Protein 8GJI (pdb70)

Radius of gyration: 16.98 Å; Cα contacts (8 Å, |Δi|>4): 187; chains: 2; bounding box: 32×54×30 Å

Secondary structure (DSSP, 8-state):
-HHHHHHHHHHHHHHHHHHHHHHHHHHHHHHHHT--HHHHHHHHHHHHHHHHHHHHHHHHHHHHHHHHHHHS--HHHHHHHHHHHHHHHHHHHHHHHHHHHHHHHHT-HHHHHHHHHHHHHHHHHHHHHHHHHHHHHHH---HHHHHHHHHHHHHHHHHHHHHHHH-/----GGG-HHHHHHHHHHHHT-

Solvent-accessible surface area: 9876 Å² total; per-residue (Å²): 90,18,58,125,92,0,25,86,7,0,68,72,0,1,105,1,2,52,49,0,22,62,0,0,82,82,0,18,122,3,41,147,130,62,13,70,116,129,57,10,78,138,28,0,59,70,0,56,127,2,10,113,105,0,58,87,10,4,106,114,0,16,130,14,0,121,89,5,20,125,108,67,153,56,95,61,49,24,0,6,0,0,0,0,1,1,0,0,18,1,4,10,20,2,0,2,13,0,0,33,9,0,0,120,95,45,48,34,148,123,22,25,96,92,5,79,99,20,6,111,81,5,74,113,66,8,119,89,1,26,55,66,0,120,129,8,48,153,89,16,150,34,116,67,0,125,78,0,15,148,46,0,51,66,4,35,96,58,2,43,106,8,1,99,110,28,134,144,62,168,17,119,34,10,42,14,171,54,1,70,73,6,2,110,70,0,39,125,53

Structure (mmCIF, N/CA/C/O backbone):
data_8GJI
#
_entry.id   8GJI
#
_cell.length_a   31.269
_cell.length_b   50.920
_cell.length_c   91.927
_cell.angle_alpha   90.000
_cell.angle_beta   90.000
_cell.angle_gamma   90.000
#
_symmetry.space_group_name_H-M   'P 21 21 21'
#
loop_
_entity.id
_entity.type
_entity.pdbx_description
1 polymer 'GCG binder'
2 polymer Glucagon
3 water water
#
loop_
_atom_site.group_PDB
_atom_site.id
_atom_site.type_symbol
_atom_site.label_atom_id
_atom_site.label_alt_id
_atom_site.label_comp_id
_atom_site.label_asym_id
_atom_site.label_entity_id
_atom_site.label_seq_id
_atom_site.pdbx_PDB_ins_code
_atom_site.Cartn_x
_atom_site.Cartn_y
_atom_site.Cartn_z
_atom_site.occupancy
_atom_site.B_iso_or_equiv
_atom_site.auth_seq_id
_atom_site.auth_comp_id
_atom_site.auth_asym_id
_atom_site.auth_atom_id
_atom_site.pdbx_PDB_model_num
ATOM 1 N N . GLY A 1 3 ? -10.40647 23.28966 15.90021 1.000 53.50107 3 GLY A N 1
ATOM 2 C CA . GLY A 1 3 ? -9.62985 23.59621 14.70736 1.000 54.89230 3 GLY A CA 1
ATOM 3 C C . GLY A 1 3 ? -8.81433 22.44293 14.14413 1.000 59.09715 3 GLY A C 1
ATOM 4 O O . GLY A 1 3 ? -9.01426 21.28037 14.52800 1.000 49.57162 3 GLY A O 1
ATOM 5 N N . SER A 1 4 ? -7.87146 22.74590 13.24082 1.000 52.53222 4 SER A N 1
ATOM 6 C CA . SER A 1 4 ? -7.18623 21.66445 12.52487 1.000 49.90686 4 SER A CA 1
ATOM 7 C C . SER A 1 4 ? -6.15696 20.93584 13.39259 1.000 51.73518 4 SER A C 1
ATOM 8 O O . SER A 1 4 ? -5.86090 19.76323 13.12924 1.000 49.70473 4 SER A O 1
ATOM 11 N N . MET A 1 5 ? -5.58376 21.58999 14.40911 1.000 53.99731 5 MET A N 1
ATOM 12 C CA . MET A 1 5 ? -4.66994 20.86276 15.29159 1.000 55.04697 5 MET A CA 1
ATOM 13 C C . MET A 1 5 ? -5.41830 19.78983 16.07773 1.000 41.38696 5 MET A C 1
ATOM 14 O O . MET A 1 5 ? -4.92032 18.66979 16.23723 1.000 39.20305 5 MET A O 1
ATOM 19 N N . GLU A 1 6 ? -6.61103 20.12569 16.58348 1.000 38.98776 6 GLU A N 1
ATOM 20 C CA . GLU A 1 6 ? -7.50481 19.12158 17.15201 1.000 41.87150 6 GLU A CA 1
ATOM 21 C C . GLU A 1 6 ? -7.84228 18.08031 16.11473 1.000 43.93284 6 GLU A C 1
ATOM 22 O O . GLU A 1 6 ? -7.93693 16.89609 16.42630 1.000 39.46478 6 GLU A O 1
ATOM 28 N N . LYS A 1 7 ? -8.07266 18.51645 14.87989 1.000 47.22037 7 LYS A N 1
ATOM 29 C CA . LYS A 1 7 ? -8.48688 17.58634 13.83947 1.000 41.31082 7 LYS A CA 1
ATOM 30 C C . LYS A 1 7 ? -7.37387 16.60974 13.52641 1.000 39.70444 7 LYS A C 1
ATOM 31 O O . LYS A 1 7 ? -7.61898 15.40203 13.40873 1.000 43.62478 7 LYS A O 1
ATOM 37 N N . LEU A 1 8 ? -6.13558 17.09876 13.44277 1.000 33.45940 8 LEU A N 1
ATOM 38 C CA . LEU A 1 8 ? -4.99858 16.19597 13.29313 1.000 34.02242 8 LEU A CA 1
ATOM 39 C C . LEU A 1 8 ? -4.97966 15.14529 14.41509 1.000 36.27914 8 LEU A C 1
ATOM 40 O O . LEU A 1 8 ? -4.90554 13.94707 14.14831 1.000 33.38109 8 LEU A O 1
ATOM 45 N N . ALA A 1 9 ? -5.07234 15.57632 15.68211 1.000 39.36324 9 ALA A N 1
ATOM 46 C CA . ALA A 1 9 ? -5.06626 14.62422 16.79634 1.000 40.44344 9 ALA A CA 1
ATOM 47 C C . ALA A 1 9 ? -6.24142 13.66365 16.70882 1.000 36.82104 9 ALA A C 1
ATOM 48 O O . ALA A 1 9 ? -6.12324 12.48955 17.06833 1.000 37.35407 9 ALA A O 1
ATOM 50 N N . GLU A 1 10 ? -7.39017 14.15091 16.25385 1.000 33.20957 10 GLU A N 1
ATOM 51 C CA . GLU A 1 10 ? -8.56690 13.29433 16.17210 1.000 37.38597 10 GLU A CA 1
ATOM 52 C C . GLU A 1 10 ? -8.39682 12.23526 15.08346 1.000 41.55257 10 GLU A C 1
ATOM 53 O O . GLU A 1 10 ? -8.69557 11.05500 15.29946 1.000 37.16353 10 GLU A O 1
ATOM 59 N N . ILE A 1 11 ? -7.89548 12.63325 13.91044 1.000 38.83723 11 ILE A N 1
ATOM 60 C CA . ILE A 1 11 ? -7.55106 11.66569 12.87435 1.000 36.56349 11 ILE A CA 1
ATOM 61 C C . ILE A 1 11 ? -6.52180 10.66832 13.40634 1.000 34.47690 11 ILE A C 1
ATOM 62 O O . ILE A 1 11 ? -6.66669 9.45712 13.21384 1.000 31.24612 11 ILE A O 1
ATOM 67 N N . MET A 1 12 ? -5.48167 11.15594 14.11514 1.000 33.78266 12 MET A N 1
ATOM 68 C CA . MET A 1 12 ? -4.45884 10.24574 14.65166 1.000 27.24028 12 MET A CA 1
ATOM 69 C C . MET A 1 12 ? -5.08870 9.20504 15.56522 1.000 29.38240 12 MET A C 1
ATOM 70 O O . MET A 1 12 ? -4.78992 8.01149 15.45402 1.000 32.98316 12 MET A O 1
ATOM 75 N N . GLN A 1 13 ? -6.02196 9.63099 16.42277 1.000 29.96967 13 GLN A N 1
ATOM 76 C CA . GLN A 1 13 ? -6.73627 8.67955 17.26761 1.000 33.73359 13 GLN A CA 1
ATOM 77 C C . GLN A 1 13 ? -7.46914 7.64040 16.43239 1.000 32.64202 13 GLN A C 1
ATOM 78 O O . GLN A 1 13 ? -7.46443 6.44586 16.76686 1.000 31.55100 13 GLN A O 1
ATOM 84 N N . GLU A 1 14 ? -8.09673 8.06909 15.32914 1.000 29.97849 14 GLU A N 1
ATOM 85 C CA . GLU A 1 14 ? -8.77872 7.09975 14.47336 1.000 31.22442 14 GLU A CA 1
ATOM 86 C C . GLU A 1 14 ? -7.79803 6.15885 13.76212 1.000 30.28463 14 GLU A C 1
ATOM 87 O O . GLU A 1 14 ? -8.12176 4.99221 13.50291 1.000 27.52502 14 GLU A O 1
ATOM 93 N N . ILE A 1 15 ? -6.59541 6.63432 13.44769 1.000 28.95607 15 ILE A N 1
ATOM 94 C CA . ILE A 1 15 ? -5.57183 5.78625 12.83181 1.000 24.81811 15 ILE A CA 1
ATOM 95 C C . ILE A 1 15 ? -5.05955 4.76097 13.82475 1.000 27.64069 15 ILE A C 1
ATOM 96 O O . ILE A 1 15 ? -4.83545 3.58988 13.47212 1.000 24.71940 15 ILE A O 1
ATOM 101 N N . ILE A 1 16 ? -4.79944 5.19321 15.05309 1.000 22.42840 16 ILE A N 1
ATOM 102 C CA . ILE A 1 16 ? -4.35263 4.28272 16.11073 1.000 26.12441 16 ILE A CA 1
ATOM 103 C C . ILE A 1 16 ? -5.42225 3.24336 16.42067 1.000 29.64975 16 ILE A C 1
ATOM 104 O O . ILE A 1 16 ? -5.12518 2.06580 16.64531 1.000 28.52041 16 ILE A O 1
ATOM 109 N N . GLU A 1 17 ? -6.67790 3.65907 16.45120 1.000 28.87778 17 GLU A N 1
ATOM 110 C CA . GLU A 1 17 ? -7.78297 2.71808 16.65917 1.000 30.31012 17 GLU A CA 1
ATOM 111 C C . GLU A 1 17 ? -7.87672 1.66554 15.53676 1.000 30.70781 17 GLU A C 1
ATOM 112 O O . GLU A 1 17 ? -8.04732 0.46836 15.81279 1.000 30.94464 17 GLU A O 1
ATOM 118 N N . ALA A 1 18 ? -7.77057 2.08033 14.26754 1.000 27.69165 18 ALA A N 1
ATOM 119 C CA . ALA A 1 18 ? -7.74818 1.12345 13.17294 1.000 30.11459 18 ALA A CA 1
ATOM 120 C C . ALA A 1 18 ? -6.49799 0.25133 13.23027 1.000 30.48251 18 ALA A C 1
ATOM 121 O O . ALA A 1 18 ? -6.56670 -0.94375 12.95710 1.000 25.73787 18 ALA A O 1
ATOM 123 N N . TYR A 1 19 ? -5.34314 0.82975 13.57680 1.000 24.81641 19 TYR A N 1
ATOM 124 C CA . TYR A 1 19 ? -4.15512 -0.00920 13.80073 1.000 22.15723 19 TYR A CA 1
ATOM 125 C C . TYR A 1 19 ? -4.45322 -1.09335 14.82332 1.000 27.02080 19 TYR A C 1
ATOM 126 O O . TYR A 1 19 ? -4.10583 -2.26156 14.62110 1.000 25.49026 19 TYR A O 1
ATOM 135 N N . GLN A 1 20 ? -5.14852 -0.72396 15.90392 1.000 25.75240 20 GLN A N 1
ATOM 136 C CA . GLN A 1 20 ? -5.45258 -1.67627 16.96049 1.000 32.25485 20 GLN A CA 1
ATOM 137 C C . GLN A 1 20 ? -6.33377 -2.80156 16.44910 1.000 30.99515 20 GLN A C 1
ATOM 138 O O . GLN A 1 20 ? -6.19145 -3.94714 16.88465 1.000 28.49798 20 GLN A O 1
ATOM 144 N N . GLU A 1 21 ? -7.30147 -2.47337 15.59362 1.000 27.80259 21 GLU A N 1
ATOM 145 C CA . GLU A 1 21 ? -8.15482 -3.50413 14.99013 1.000 31.39857 21 GLU A CA 1
ATOM 146 C C . GLU A 1 21 ? -7.34167 -4.45063 14.12381 1.000 29.02481 21 GLU A C 1
ATOM 147 O O . GLU A 1 21 ? -7.54330 -5.68967 14.16014 1.000 28.83271 21 GLU A O 1
ATOM 153 N N . VAL A 1 22 ? -6.39114 -3.90522 13.36415 1.000 25.26305 22 VAL A N 1
ATOM 154 C CA . VAL A 1 22 ? -5.49755 -4.78284 12.60933 1.000 26.82178 22 VAL A CA 1
ATOM 155 C C . VAL A 1 22 ? -4.76008 -5.71022 13.55536 1.000 29.58118 22 VAL A C 1
ATOM 156 O O . VAL A 1 22 ? -4.66711 -6.91965 13.31754 1.000 27.92959 22 VAL A O 1
ATOM 160 N N . LYS A 1 23 ? -4.16728 -5.15997 14.60359 1.000 24.51713 23 LYS A N 1
ATOM 161 C CA . LYS A 1 23 ? -3.40686 -5.99533 15.53129 1.000 24.65998 23 LYS A CA 1
ATOM 162 C C . LYS A 1 23 ? -4.28517 -7.06660 16.16899 1.000 25.47105 23 LYS A C 1
ATOM 163 O O . LYS 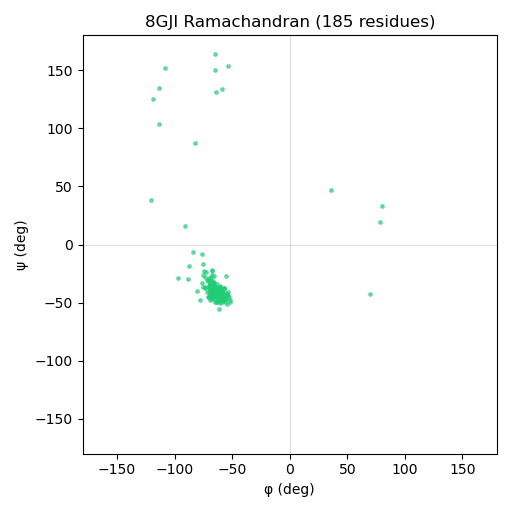A 1 23 ? -3.90944 -8.25212 16.25238 1.000 27.13903 23 LYS A O 1
ATOM 169 N N . ASP A 1 24 ? -5.45814 -6.66725 16.63305 1.000 25.64310 24 ASP A N 1
ATOM 170 C CA . ASP A 1 24 ? -6.35521 -7.61576 17.27889 1.000 31.83175 24 ASP A CA 1
ATOM 171 C C . ASP A 1 24 ? -6.68697 -8.75772 16.34612 1.000 29.25070 24 ASP A C 1
ATOM 172 O O . ASP A 1 24 ? -6.66891 -9.94484 16.74922 1.000 28.07523 24 ASP A O 1
ATOM 177 N N . ALA A 1 25 ? -7.02010 -8.42136 15.09789 1.000 28.95176 25 ALA A N 1
ATOM 178 C CA . ALA A 1 25 ? -7.33511 -9.46043 14.12796 1.000 31.22413 25 ALA A CA 1
ATOM 179 C C . ALA A 1 25 ? -6.11102 -10.31524 13.83778 1.000 25.70143 25 ALA A C 1
ATOM 180 O O . ALA A 1 25 ? -6.21687 -11.53664 13.72960 1.000 25.48587 25 ALA A O 1
ATOM 182 N N . PHE A 1 26 ? -4.94758 -9.68367 13.65403 1.000 26.91985 26 PHE A N 1
ATOM 183 C CA . PHE A 1 26 ? -3.74275 -10.47434 13.37506 1.000 23.92347 26 PHE A CA 1
ATOM 184 C C . PHE A 1 26 ? -3.43195 -11.44833 14.50029 1.000 25.49208 26 PHE A C 1
ATOM 185 O O . PHE A 1 26 ? -3.11658 -12.62409 14.24899 1.000 25.41260 26 PHE A O 1
ATOM 193 N N . PHE A 1 27 ? -3.49724 -11.00384 15.76589 1.000 27.67441 27 PHE A N 1
ATOM 194 C CA . PHE A 1 27 ? -3.09069 -11.93400 16.81561 1.000 30.66667 27 PHE A CA 1
ATOM 195 C C . PHE A 1 27 ? -4.11502 -13.03695 17.00269 1.000 26.90166 27 PHE A C 1
ATOM 196 O O . PHE A 1 27 ? -3.77234 -14.15780 17.40902 1.000 26.93273 27 PHE A O 1
ATOM 204 N N . LYS A 1 28 ? -5.38007 -12.73816 16.74796 1.000 24.96590 28 LYS A N 1
ATOM 205 C CA . LYS A 1 28 ? -6.35653 -13.81148 16.78093 1.000 28.98286 28 LYS A CA 1
ATOM 206 C C . LYS A 1 28 ? -6.15473 -14.75415 15.60228 1.000 30.67575 28 LYS A C 1
ATOM 207 O O . LYS A 1 28 ? -6.33540 -15.98132 15.73933 1.000 31.54409 28 LYS A O 1
ATOM 213 N N . PHE A 1 29 ? -5.80092 -14.19955 14.44102 1.000 27.28538 29 PHE A N 1
ATOM 214 C CA . PHE A 1 29 ? -5.46357 -15.02455 13.27862 1.000 30.44662 29 PHE A CA 1
ATOM 215 C C . PHE A 1 29 ? -4.30837 -15.97045 13.59320 1.000 30.23109 29 PHE A C 1
ATOM 216 O O . PHE A 1 29 ? -4.36157 -17.18221 13.30221 1.000 29.37721 29 PHE A O 1
ATOM 224 N N . ILE A 1 30 ? -3.23314 -15.43945 14.18414 1.000 27.94372 30 ILE A N 1
ATOM 225 C CA . ILE A 1 30 ? -2.06535 -16.29328 14.47404 1.000 24.97391 30 ILE A CA 1
ATOM 226 C C . ILE A 1 30 ? -2.43365 -17.38565 15.45813 1.000 30.59461 30 ILE A C 1
ATOM 227 O O . ILE A 1 30 ? -2.05039 -18.58041 15.29889 1.000 30.83985 30 ILE A O 1
ATOM 232 N N . LYS A 1 31 ? -3.16772 -17.00979 16.51309 1.000 30.06119 31 LYS A N 1
ATOM 233 C CA . LYS A 1 31 ? -3.62632 -18.02461 17.47709 1.000 31.503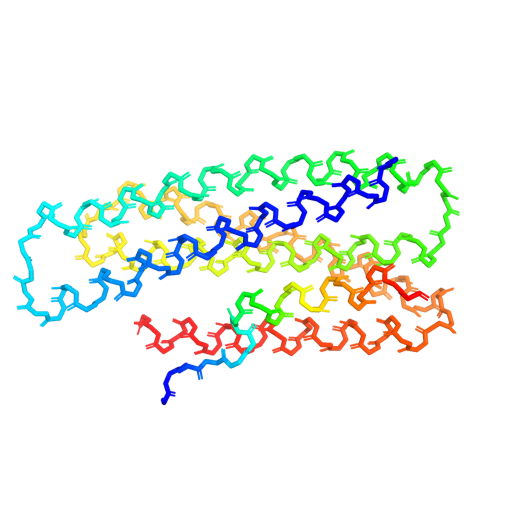62 31 LYS A CA 1
ATOM 234 C C . LYS A 1 31 ? -4.47761 -19.08003 16.78542 1.000 36.13462 31 LYS A C 1
ATOM 235 O O . LYS A 1 31 ? -4.32562 -20.28479 17.03051 1.000 37.30940 31 LYS A O 1
ATOM 241 N N . ALA A 1 32 ? -5.40929 -18.63855 15.94175 1.000 32.28980 32 ALA A N 1
ATOM 242 C CA . ALA A 1 32 ? -6.26498 -19.56678 15.20143 1.000 36.00365 32 ALA A CA 1
ATOM 243 C C . ALA A 1 32 ? -5.45828 -20.41865 14.22266 1.000 36.25321 32 ALA A C 1
ATOM 244 O O . ALA A 1 32 ? -5.71277 -21.62105 14.08399 1.000 40.38635 32 ALA A O 1
ATOM 246 N N . VAL A 1 33 ? -4.47942 -19.82603 13.52281 1.000 35.32327 33 VAL A N 1
ATOM 247 C CA . VAL A 1 33 ? -3.78600 -20.66307 12.54348 1.000 37.66073 33 VAL A CA 1
ATOM 248 C C . VAL A 1 33 ? -2.94314 -21.72503 13.24306 1.000 46.26156 33 VAL A C 1
ATOM 249 O O . VAL A 1 33 ? -2.84540 -22.86084 12.76014 1.000 41.42662 33 VAL A O 1
ATOM 253 N N . HIS A 1 34 ? -2.37912 -21.41583 14.41086 1.000 38.43878 34 HIS A N 1
ATOM 254 C CA . HIS A 1 34 ? -1.57811 -22.41465 15.11826 1.000 44.59443 34 HIS A CA 1
ATOM 255 C C . HIS A 1 34 ? -2.42247 -23.54678 15.67629 1.000 45.53536 34 HIS A C 1
ATOM 256 O O . HIS A 1 34 ? -1.91154 -24.64936 15.88459 1.000 45.04655 34 HIS A O 1
ATOM 263 N N . GLU A 1 35 ? -3.67551 -23.27619 16.01146 1.000 46.24577 35 GLU A N 1
ATOM 264 C CA . GLU A 1 35 ? -4.55754 -24.35678 16.42733 1.000 45.59115 35 GLU A CA 1
ATOM 265 C C . GLU A 1 35 ? -5.02330 -25.20988 15.26583 1.000 51.43423 35 GLU A C 1
ATOM 266 O O . GLU A 1 35 ? -5.55091 -26.30344 15.49382 1.000 60.61612 35 GLU A O 1
ATOM 272 N N . GLY A 1 36 ? -4.88749 -24.72757 14.03569 1.000 55.48730 36 GLY A N 1
ATOM 273 C CA . GLY A 1 36 ? -5.55580 -25.37402 12.92469 1.000 54.60545 36 GLY A CA 1
ATOM 274 C C . GLY A 1 36 ? -7.01477 -24.99985 12.80170 1.000 49.21796 36 GLY A C 1
ATOM 275 O O . GLY A 1 36 ? -7.82403 -25.82526 12.36341 1.000 43.37764 36 GLY A O 1
ATOM 276 N N . ALA A 1 37 ? -7.37638 -23.75273 13.17058 1.000 40.61730 37 ALA A N 1
ATOM 277 C CA . ALA A 1 37 ? -8.73837 -23.24670 13.07267 1.000 41.36399 37 ALA A CA 1
ATOM 278 C C . ALA A 1 37 ? -9.28274 -23.41721 11.65375 1.000 43.94602 37 ALA A C 1
ATOM 279 O O . ALA A 1 37 ? -8.51415 -23.38577 10.67436 1.000 35.36388 37 ALA A O 1
ATOM 281 N N . PRO A 1 38 ? -10.60223 -23.52043 11.49991 1.000 42.32874 38 PRO A N 1
ATOM 282 C CA . PRO A 1 38 ? -11.17567 -23.62131 10.15481 1.000 42.67120 38 PRO A CA 1
ATOM 283 C C . PRO A 1 38 ? -10.91906 -22.35223 9.36550 1.000 45.84411 38 PRO A C 1
ATOM 284 O O . PRO A 1 38 ? -10.81181 -21.24375 9.93139 1.000 35.77836 38 PRO A O 1
ATOM 288 N N . GLU A 1 39 ? -10.80972 -22.52960 8.03723 1.000 35.22552 39 GLU A N 1
ATOM 289 C CA . GLU A 1 39 ? -10.36205 -21.43992 7.18055 1.000 35.96670 39 GLU A CA 1
ATOM 290 C C . GLU A 1 39 ? -11.36649 -20.30160 7.11616 1.000 36.67056 39 GLU A C 1
ATOM 291 O O . GLU A 1 39 ? -10.96208 -19.17349 6.83148 1.000 37.04762 39 GLU A O 1
ATOM 297 N N . GLU A 1 40 ? -12.64836 -20.56044 7.39584 1.000 35.99499 40 GLU A N 1
ATOM 298 C CA . GLU A 1 40 ? -13.60911 -19.46486 7.38966 1.000 38.17509 40 GLU A CA 1
ATOM 299 C C . GLU A 1 40 ? -13.30586 -18.48630 8.51536 1.000 35.07069 40 GLU A C 1
ATOM 300 O O . GLU A 1 40 ? -13.47954 -17.27918 8.34757 1.000 33.75310 40 GLU A O 1
ATOM 306 N N . GLU A 1 41 ? -12.84333 -18.98883 9.66122 1.000 33.41036 41 GLU A N 1
ATOM 307 C CA . GLU A 1 41 ? -12.47678 -18.10363 10.76520 1.000 36.04591 41 GLU A CA 1
ATOM 308 C C . GLU A 1 41 ? -11.19658 -17.32948 10.45419 1.000 33.47092 41 GLU A C 1
ATOM 309 O O . GLU A 1 41 ? -11.10982 -16.11915 10.71945 1.000 32.55081 41 GLU A O 1
ATOM 315 N N . LEU A 1 42 ? -10.17909 -18.01818 9.92159 1.000 28.54875 42 LEU A N 1
ATOM 316 C CA . LEU A 1 42 ? -8.95727 -17.35597 9.45707 1.000 34.40571 42 LEU A CA 1
ATOM 317 C C . LEU A 1 42 ? -9.26784 -16.26617 8.45008 1.000 34.23880 42 LEU A C 1
ATOM 318 O O . LEU A 1 42 ? -8.68862 -15.18977 8.49918 1.000 29.88265 42 LEU A O 1
ATOM 323 N N . LYS A 1 43 ? -10.11190 -16.57486 7.46865 1.000 32.12871 43 LYS A N 1
ATOM 324 C CA . LYS A 1 43 ? -10.47298 -15.60887 6.44953 1.000 34.06934 43 LYS A CA 1
ATOM 325 C C . LYS A 1 43 ? -11.25522 -14.43923 7.04211 1.000 31.91982 43 LYS A C 1
ATOM 326 O O . LYS A 1 43 ? -11.11518 -13.29767 6.58076 1.000 31.11934 43 LYS A O 1
ATOM 332 N N . LYS A 1 44 ? -12.09150 -14.70823 8.04234 1.000 35.93077 44 LYS A N 1
ATOM 333 C CA . LYS A 1 44 ? -12.74848 -13.60883 8.76453 1.000 32.43663 44 LYS A CA 1
ATOM 334 C C . LYS A 1 44 ? -11.72473 -12.63603 9.32548 1.000 32.32285 44 LYS A C 1
ATOM 335 O O . LYS A 1 44 ? -11.85615 -11.40867 9.19279 1.000 31.19160 44 LYS A O 1
ATOM 341 N N . TYR A 1 45 ? -10.72138 -13.16003 10.01739 1.000 31.09760 45 TYR A N 1
ATOM 342 C CA . TYR A 1 45 ? -9.75564 -12.24717 10.61172 1.000 31.31416 45 TYR A CA 1
ATOM 343 C C . TYR A 1 45 ? -8.98370 -11.52304 9.53594 1.000 34.71426 45 TYR A C 1
ATOM 344 O O . TYR A 1 45 ? -8.71252 -10.32941 9.67927 1.000 28.84852 45 TYR A O 1
ATOM 353 N N . LEU A 1 46 ? -8.59467 -12.22629 8.45307 1.000 28.49992 46 LEU A N 1
ATOM 354 C CA . LEU A 1 46 ? -7.93874 -11.51938 7.32925 1.000 32.72493 46 LEU A CA 1
ATOM 355 C C . LEU A 1 46 ? -8.82658 -10.42521 6.72897 1.000 33.95999 46 LEU A C 1
ATOM 356 O O . LEU A 1 46 ? -8.36044 -9.29852 6.45353 1.000 31.25894 46 LEU A O 1
ATOM 361 N N . GLU A 1 47 ? -10.10932 -10.72214 6.52865 1.000 28.49052 47 GLU A N 1
ATOM 362 C CA . GLU A 1 47 ? -11.03340 -9.69223 6.06277 1.000 34.97728 47 GLU A CA 1
ATOM 363 C C . GLU A 1 47 ? -11.10508 -8.51194 7.03081 1.000 34.17367 47 GLU A C 1
ATOM 364 O O . GLU A 1 47 ? -11.25071 -7.35812 6.60634 1.000 34.42421 47 GLU A O 1
ATOM 370 N N . LYS A 1 48 ? -11.05711 -8.78171 8.33262 1.000 27.83531 48 LYS A N 1
ATOM 371 C CA . LYS A 1 48 ? -11.09757 -7.70324 9.31477 1.000 31.33401 48 LYS A CA 1
ATOM 372 C C . LYS A 1 48 ? -9.83885 -6.84565 9.22196 1.000 32.44808 48 LYS A C 1
ATOM 373 O O . LYS A 1 48 ? -9.91369 -5.60567 9.28765 1.000 29.69633 48 LYS A O 1
ATOM 379 N N . MET A 1 49 ? -8.67374 -7.47990 9.04558 1.000 34.36754 49 MET A N 1
ATOM 380 C CA . MET A 1 49 ? -7.44580 -6.70562 8.84298 1.000 28.10872 49 MET A CA 1
ATOM 381 C C . MET A 1 49 ? -7.54173 -5.86022 7.58555 1.000 35.12957 49 MET A C 1
ATOM 382 O O . MET A 1 49 ? -7.12473 -4.71581 7.58723 1.000 29.60231 49 MET A O 1
ATOM 387 N N . LYS A 1 50 ? -8.03532 -6.43766 6.48025 1.000 31.90093 50 LYS A N 1
ATOM 388 C CA . LYS A 1 50 ? -8.17777 -5.69212 5.23135 1.000 34.69159 50 LYS A CA 1
ATOM 389 C C . LYS A 1 50 ? -9.12516 -4.50979 5.36945 1.000 29.86449 50 LYS A C 1
ATOM 390 O O . LYS A 1 50 ? -8.88079 -3.43168 4.81066 1.000 32.03496 50 LYS A O 1
ATOM 396 N N . GLU A 1 51 ? -10.24871 -4.70416 6.05376 1.000 35.86844 51 GLU A N 1
ATOM 397 C CA . GLU A 1 51 ? -11.19604 -3.59691 6.19352 1.000 34.45806 51 GLU A CA 1
ATOM 398 C C . GLU A 1 51 ? -10.61189 -2.50138 7.06252 1.000 35.29283 51 GLU A C 1
ATOM 399 O O . GLU A 1 51 ? -10.86611 -1.31034 6.83826 1.000 33.01944 51 GLU A O 1
ATOM 405 N N . ALA A 1 52 ? -9.82435 -2.87357 8.05652 1.000 27.48687 52 ALA A N 1
ATOM 406 C CA . ALA A 1 52 ? -9.24052 -1.84400 8.91386 1.000 31.26628 52 ALA A CA 1
ATOM 407 C C . ALA A 1 52 ? -8.10831 -1.13111 8.19078 1.000 34.45718 52 ALA A C 1
ATOM 408 O O . ALA A 1 52 ? -7.90629 0.08416 8.37120 1.000 31.30386 52 ALA A O 1
ATOM 410 N N . LEU A 1 53 ? -7.34279 -1.88367 7.39392 1.000 32.98963 53 LEU A N 1
ATOM 411 C CA . LEU A 1 53 ? -6.29323 -1.29561 6.55256 1.000 34.64060 53 LEU A CA 1
ATOM 412 C C . LEU A 1 53 ? -6.85946 -0.27751 5.58826 1.000 36.24254 53 LEU A C 1
ATOM 413 O O . LEU A 1 53 ? -6.27848 0.78759 5.38975 1.000 36.48578 53 LEU A O 1
ATOM 418 N N . GLU A 1 54 ? -7.94059 -0.63348 4.90060 1.000 33.78067 54 GLU A N 1
ATOM 419 C CA . GLU A 1 54 ? -8.60825 0.31505 4.02978 1.000 39.67308 54 GLU A CA 1
ATOM 420 C C . GLU A 1 54 ? -8.95892 1.59025 4.78482 1.000 39.64457 54 GLU A C 1
ATOM 421 O O . GLU A 1 54 ? -8.74493 2.71546 4.28909 1.000 37.61005 54 GLU A O 1
ATOM 427 N N . LYS A 1 55 ? -9.47134 1.42488 6.00079 1.000 35.41537 55 LYS A N 1
ATOM 428 C CA . LYS A 1 55 ? -9.83222 2.56093 6.84134 1.000 36.53135 55 LYS A CA 1
ATOM 429 C C . LYS A 1 55 ? -8.60767 3.42364 7.12422 1.000 35.50095 55 LYS A C 1
ATOM 430 O O . LYS A 1 55 ? -8.61136 4.62804 6.86658 1.000 30.46672 55 LYS A O 1
ATOM 436 N N . MET A 1 56 ? -7.50887 2.79248 7.53254 1.000 30.43756 56 MET A N 1
ATOM 437 C CA . MET A 1 56 ? -6.26681 3.50731 7.82171 1.000 32.18045 56 MET A CA 1
ATOM 438 C C . MET A 1 56 ? -5.74429 4.23712 6.60563 1.000 36.97614 56 MET A C 1
ATOM 439 O O . MET A 1 56 ? -5.29928 5.38015 6.70274 1.000 42.81998 56 MET A O 1
ATOM 444 N N . LYS A 1 57 ? -5.71496 3.56179 5.45872 1.000 38.31992 57 LYS A N 1
ATOM 445 C CA . LYS A 1 57 ? -5.30895 4.22664 4.22207 1.000 40.18634 57 LYS A CA 1
ATOM 446 C C . LYS A 1 57 ? -6.10176 5.50640 3.96532 1.000 39.08689 57 LYS A C 1
ATOM 447 O O . LYS A 1 57 ? -5.52479 6.54261 3.59638 1.000 37.13857 57 LYS A O 1
ATOM 453 N N . GLU A 1 58 ? -7.42526 5.46343 4.14382 1.000 34.72298 58 GLU A N 1
ATOM 454 C CA . GLU A 1 58 ? -8.20957 6.68299 3.94534 1.000 39.90204 58 GLU A CA 1
ATOM 455 C C . GLU A 1 58 ? -7.91366 7.72223 5.02631 1.000 38.03434 58 GLU A C 1
ATOM 456 O O . GLU A 1 58 ? -7.80053 8.92555 4.73533 1.000 31.43868 58 GLU A O 1
ATOM 462 N N . LEU A 1 59 ? -7.78778 7.28889 6.28086 1.000 30.70483 59 LEU A N 1
ATOM 463 C CA . LEU A 1 59 ? -7.47036 8.26572 7.32747 1.000 34.57976 59 LEU A CA 1
ATOM 464 C C . LEU A 1 59 ? -6.10695 8.89669 7.09460 1.000 35.95489 59 LEU A C 1
ATOM 465 O O . LEU A 1 59 ? -5.89370 10.07231 7.45217 1.000 31.22301 59 LEU A O 1
ATOM 470 N N . LEU A 1 60 ? -5.15485 8.13356 6.54389 1.000 30.15719 60 LEU A N 1
ATOM 471 C CA . LEU A 1 60 ? -3.84779 8.74368 6.30289 1.000 35.49455 60 LEU A CA 1
ATOM 472 C C . LEU A 1 60 ? -3.94487 9.79703 5.21203 1.000 39.51956 60 LEU A C 1
ATOM 473 O O . LEU A 1 60 ? -3.22333 10.80374 5.24760 1.000 33.18893 60 LEU A O 1
ATOM 478 N N . GLU A 1 61 ? -4.80521 9.55952 4.21653 1.000 35.33691 61 GLU A N 1
ATOM 479 C CA . GLU A 1 61 ? -5.03233 10.58142 3.19883 1.000 39.82307 61 GLU A CA 1
ATOM 480 C C . GLU A 1 61 ? -5.62801 11.83462 3.82294 1.000 46.13214 61 GLU A C 1
ATOM 481 O O . GLU A 1 61 ? -5.21147 12.94165 3.49493 1.000 40.63245 61 GLU A O 1
ATOM 487 N N . ARG A 1 62 ? -6.54376 11.67876 4.78294 1.000 36.93154 62 ARG A N 1
ATOM 488 C CA . ARG A 1 62 ? -7.07754 12.83282 5.49754 1.000 37.07436 62 ARG A CA 1
ATOM 489 C C . ARG A 1 62 ? -6.01608 13.50188 6.36504 1.000 40.24420 62 ARG A C 1
ATOM 490 O O . ARG A 1 62 ? -5.89952 14.73718 6.37934 1.000 39.59209 62 ARG A O 1
ATOM 498 N N . LEU A 1 63 ? -5.26231 12.70717 7.12896 1.000 36.53460 63 LEU A N 1
ATOM 499 C CA . LEU A 1 63 ? -4.13945 13.24835 7.87983 1.000 40.38693 63 LEU A CA 1
ATOM 500 C C . LEU A 1 63 ? -3.22840 14.05918 6.97771 1.000 38.22843 63 LEU A C 1
ATOM 501 O O . LEU A 1 63 ? -2.82858 15.18692 7.31359 1.000 37.03554 63 LEU A O 1
ATOM 506 N N . GLU A 1 64 ? -2.88429 13.47917 5.82900 1.000 36.58777 64 GLU A N 1
ATOM 507 C CA . GLU A 1 64 ? -1.92482 14.10613 4.94131 1.000 47.16683 64 GLU A CA 1
ATOM 508 C C . GLU A 1 64 ? -2.47407 15.42711 4.38281 1.000 47.34729 64 GLU A C 1
ATOM 509 O O . GLU A 1 64 ? -1.81143 16.47045 4.45908 1.000 46.48109 64 GLU A O 1
ATOM 515 N N . LYS A 1 65 ? -3.70041 15.41021 3.85017 1.000 50.08183 65 LYS A N 1
ATOM 516 C CA . LYS A 1 65 ? -4.27721 16.63231 3.30396 1.000 54.59140 65 LYS A CA 1
ATOM 517 C C . LYS A 1 65 ? -4.52257 17.66826 4.39469 1.000 52.93795 65 LYS A C 1
ATOM 518 O O . LYS A 1 65 ? -4.46161 18.87650 4.12460 1.000 46.00061 65 LYS A O 1
ATOM 524 N N . GLU A 1 66 ? -4.74420 17.23028 5.63801 1.000 49.25321 66 GLU A N 1
ATOM 525 C CA . GLU A 1 66 ? -4.90284 18.19340 6.72404 1.000 47.87574 66 GLU A CA 1
ATOM 526 C C . GLU A 1 66 ? -3.55184 18.71202 7.22092 1.000 47.97959 66 GLU A C 1
ATOM 527 O O . GLU A 1 66 ? -3.40648 19.91385 7.50926 1.000 50.70366 66 GLU A O 1
ATOM 533 N N . ALA A 1 67 ? -2.55323 17.82862 7.31948 1.000 41.30027 67 ALA A N 1
ATOM 534 C CA . ALA A 1 67 ? -1.20724 18.26940 7.67421 1.000 39.71860 67 ALA A CA 1
ATOM 535 C C . ALA A 1 67 ? -0.70289 19.34528 6.72686 1.000 39.70462 67 ALA A C 1
ATOM 536 O O . ALA A 1 67 ? -0.07090 20.32390 7.15882 1.000 41.23909 67 ALA A O 1
ATOM 538 N N . LYS A 1 68 ? -0.95748 19.17431 5.42945 1.000 43.53225 68 LYS A N 1
ATOM 539 C CA . LYS A 1 68 ? -0.44179 20.11083 4.43507 1.000 40.66240 68 LYS A CA 1
ATOM 540 C C . LYS A 1 68 ? -1.03155 21.49182 4.62604 1.000 43.85903 68 LYS A C 1
ATOM 541 O O . LYS A 1 68 ? -0.31344 22.49116 4.53875 1.000 43.41515 68 LYS A O 1
ATOM 547 N N . LYS A 1 69 ? -2.34479 21.56322 4.86099 1.000 47.31819 69 LYS A N 1
ATOM 548 C CA . LYS A 1 69 ? -2.99700 22.84189 5.12330 1.000 54.14943 69 LYS A CA 1
ATOM 549 C C . LYS A 1 69 ? -2.41267 23.52339 6.35665 1.000 51.86219 69 LYS A C 1
ATOM 550 O O . LYS A 1 69 ? -2.14112 24.72680 6.32977 1.000 50.92122 69 LYS A O 1
ATOM 556 N N . VAL A 1 70 ? -2.20115 22.77249 7.44418 1.000 47.06722 70 VAL A N 1
ATOM 557 C CA . VAL A 1 70 ? -1.63590 23.36468 8.65750 1.000 53.45229 70 VAL A CA 1
ATOM 558 C C . VAL A 1 70 ? -0.23239 23.89869 8.38864 1.000 49.09400 70 VAL A C 1
ATOM 559 O O . VAL A 1 70 ? 0.10099 25.03756 8.75957 1.000 42.92058 70 VAL A O 1
ATOM 563 N N . ILE A 1 71 ? 0.61791 23.07998 7.75069 1.000 38.53582 71 ILE A N 1
ATOM 564 C CA . ILE A 1 71 ? 1.88821 23.56733 7.22915 1.000 50.16715 71 ILE A CA 1
ATOM 565 C C . ILE A 1 71 ? 1.52627 24.58313 6.13413 1.000 59.74088 71 ILE A C 1
ATOM 566 O O . ILE A 1 71 ? 0.37191 24.65621 5.70532 1.000 57.03370 71 ILE A O 1
ATOM 571 N N . GLU A 1 72 ? 2.46634 25.41153 5.70731 1.000 60.27717 72 GLU A N 1
ATOM 572 C CA . GLU A 1 72 ? 2.17493 26.33829 4.60791 1.000 77.54702 72 GLU A CA 1
ATOM 573 C C . GLU A 1 72 ? 1.18821 27.44360 5.00524 1.000 74.95998 72 GLU A C 1
ATOM 574 O O . GLU A 1 72 ? 1.38493 28.59141 4.60955 1.000 82.77020 72 GLU A O 1
ATOM 580 N N . GLU A 1 73 ? 0.11467 27.13326 5.74657 1.000 54.60322 73 GLU A N 1
ATOM 581 C CA . GLU A 1 73 ? -0.62392 28.20449 6.42140 1.000 63.84517 73 GLU A CA 1
ATOM 582 C C . GLU A 1 73 ? 0.17006 28.76975 7.58766 1.000 53.94470 73 GLU A C 1
ATOM 583 O O . GLU A 1 73 ? 0.16536 29.98671 7.83100 1.000 61.38190 73 GLU A O 1
ATOM 589 N N . ASN A 1 74 ? 0.83105 27.90262 8.33923 1.000 55.19217 74 ASN A N 1
ATOM 590 C CA . ASN A 1 74 ? 1.59010 28.38312 9.47604 1.000 61.52588 74 ASN A CA 1
ATOM 591 C C . ASN A 1 74 ? 3.00588 28.76505 9.09522 1.000 62.84864 74 ASN A C 1
ATOM 592 O O . ASN A 1 74 ? 3.56051 29.69884 9.69521 1.000 61.35282 74 ASN A O 1
ATOM 597 N N . LYS A 1 75 ? 3.57114 28.10616 8.08203 1.000 50.15472 75 LYS A N 1
ATOM 598 C CA . LYS A 1 75 ? 4.97702 28.26446 7.71551 1.000 63.70046 75 LYS A CA 1
ATOM 599 C C . LYS A 1 75 ? 5.84022 28.46879 8.95837 1.000 64.11997 75 LYS A C 1
ATOM 600 O O . LYS A 1 75 ? 6.63190 29.41075 9.05623 1.000 62.60340 75 LYS A O 1
ATOM 606 N N . ASP A 1 76 ? 5.61070 27.61984 9.95499 1.000 47.94001 76 ASP A N 1
ATOM 607 C CA . ASP A 1 76 ? 6.39964 27.59827 11.17826 1.000 54.12404 76 ASP A CA 1
ATOM 608 C C . ASP A 1 76 ? 7.15707 26.29083 11.21865 1.000 51.75897 76 ASP A C 1
ATOM 609 O O . ASP A 1 76 ? 6.57096 25.23759 10.96447 1.000 50.00286 76 ASP A O 1
ATOM 614 N N . LYS A 1 77 ? 8.44343 26.36094 11.56218 1.000 45.50158 77 LYS A N 1
ATOM 615 C CA . LYS A 1 77 ? 9.28609 25.17244 11.52166 1.000 50.92951 77 LYS A CA 1
ATOM 616 C C . LYS A 1 77 ? 8.88291 24.17822 12.60444 1.000 51.25078 77 LYS A C 1
ATOM 617 O O . LYS A 1 77 ? 8.69788 22.98824 12.32706 1.000 49.85934 77 LYS A O 1
ATOM 623 N N . LYS A 1 78 ? 8.70984 24.65452 13.84093 1.000 44.65332 78 LYS A N 1
ATOM 624 C CA . LYS A 1 78 ? 8.36897 23.76245 14.93969 1.000 48.42972 78 LYS A CA 1
ATOM 625 C C . LYS A 1 78 ? 7.01944 23.10842 14.71320 1.000 45.78621 78 LYS A C 1
ATOM 626 O O . LYS A 1 78 ? 6.87539 21.90163 14.91774 1.000 43.34282 78 LYS A O 1
ATOM 632 N N . LEU A 1 79 ? 6.01993 23.87464 14.26685 1.000 41.79120 79 LEU A N 1
ATOM 633 C CA . LEU A 1 79 ? 4.74246 23.23832 13.94705 1.000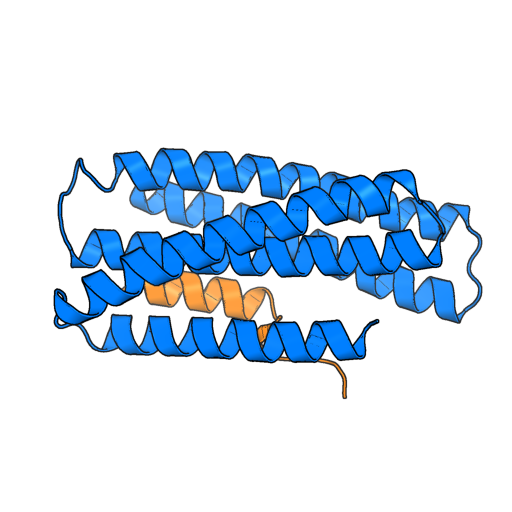 39.67919 79 LEU A CA 1
ATOM 634 C C . LEU A 1 79 ? 4.88539 22.23945 12.79834 1.000 48.03246 79 LEU A C 1
ATOM 635 O O . LEU A 1 79 ? 4.31778 21.13344 12.85245 1.000 41.47005 79 LEU A O 1
ATOM 640 N N . GLU A 1 80 ? 5.62439 22.60625 11.74093 1.000 44.76161 80 GLU A N 1
ATOM 641 C CA . GLU A 1 80 ? 5.82157 21.64407 10.65204 1.000 44.90062 80 GLU A CA 1
ATOM 642 C C . GLU A 1 80 ? 6.50211 20.38891 11.14846 1.000 39.88070 80 GLU A C 1
ATOM 643 O O . GLU A 1 80 ? 6.10820 19.26528 10.78120 1.000 38.35898 80 GLU A O 1
ATOM 649 N N . LEU A 1 81 ? 7.53728 20.54270 11.97392 1.000 35.20951 81 LEU A N 1
ATOM 650 C CA . LEU A 1 81 ? 8.22440 19.35662 12.49505 1.000 38.40012 81 LEU A CA 1
ATOM 651 C C . LEU A 1 81 ? 7.28761 18.49382 13.33812 1.000 35.42748 81 LEU A C 1
ATOM 652 O O . LEU A 1 81 ? 7.28195 17.26090 13.22927 1.000 36.66384 81 LEU A O 1
ATOM 657 N N . LYS A 1 82 ? 6.52400 19.12709 14.22155 1.000 38.41291 82 LYS A N 1
ATOM 658 C CA . LYS A 1 82 ? 5.50577 18.42323 14.99361 1.000 33.66947 82 LYS A CA 1
ATOM 659 C C . LYS A 1 82 ? 4.59128 17.61780 14.07477 1.000 31.95269 82 LYS A C 1
ATOM 660 O O . LYS A 1 82 ? 4.32315 16.43527 14.31333 1.000 34.31392 82 LYS A O 1
ATOM 666 N N . VAL A 1 83 ? 4.08502 18.26172 13.02594 1.000 37.86058 83 VAL A N 1
ATOM 667 C CA . VAL A 1 83 ? 3.08374 17.62269 12.19315 1.000 36.83809 83 VAL A CA 1
ATOM 668 C C . VAL A 1 83 ? 3.71814 16.54148 11.32903 1.000 43.12674 83 VAL A C 1
ATOM 669 O O . VAL A 1 83 ? 3.11383 15.48359 11.09001 1.000 37.20823 83 VAL A O 1
ATOM 673 N N . LEU A 1 84 ? 4.94367 16.77030 10.84151 1.000 30.33520 84 LEU A N 1
ATOM 674 C CA . LEU A 1 84 ? 5.58175 15.67703 10.10569 1.000 37.79588 84 LEU A CA 1
ATOM 675 C C . LEU A 1 84 ? 5.87688 14.47488 11.00434 1.000 40.28441 84 LEU A C 1
ATOM 676 O O . LEU A 1 84 ? 5.81167 13.32447 10.54833 1.000 29.07148 84 LEU A O 1
ATOM 681 N N . LEU A 1 85 ? 6.18474 14.70898 12.28280 1.000 33.57389 85 LEU A N 1
ATOM 682 C CA . LEU A 1 85 ? 6.46532 13.57375 13.15001 1.000 30.11092 85 LEU A CA 1
ATOM 683 C C . LEU A 1 85 ? 5.19689 12.79280 13.44372 1.000 30.84117 85 LEU A C 1
ATOM 684 O O . LEU A 1 85 ? 5.25370 11.57847 13.60980 1.000 32.61283 85 LEU A O 1
ATOM 689 N N . MET A 1 86 ? 4.04861 13.47178 13.49152 1.000 36.89084 86 MET A N 1
ATOM 690 C CA . MET A 1 86 ? 2.76575 12.77244 13.57480 1.000 31.26599 86 MET A CA 1
ATOM 691 C C . MET A 1 86 ? 2.52094 11.93166 12.33700 1.000 32.08348 86 MET A C 1
ATOM 692 O O . MET A 1 86 ? 2.13111 10.76160 12.42708 1.000 30.83292 86 MET A O 1
ATOM 697 N N . LEU A 1 87 ? 2.68567 12.53428 11.15428 1.000 31.66620 87 LEU A N 1
ATOM 698 C CA . LEU A 1 87 ? 2.59926 11.76932 9.91821 1.000 36.14216 87 LEU A CA 1
ATOM 699 C C . LEU A 1 87 ? 3.60341 10.62605 9.90244 1.000 29.77681 87 LEU A C 1
ATOM 700 O O . LEU A 1 87 ? 3.30740 9.53697 9.41580 1.000 28.85436 87 LEU A O 1
ATOM 705 N N . ARG A 1 88 ? 4.80351 10.87003 10.42546 1.000 25.75574 88 ARG A N 1
ATOM 706 C CA . ARG A 1 88 ? 5.82083 9.83086 10.45285 1.000 31.40857 88 ARG A CA 1
ATOM 707 C C . ARG A 1 88 ? 5.36171 8.67025 11.31711 1.000 30.26648 88 ARG A C 1
ATOM 708 O O . ARG A 1 88 ? 5.56351 7.49269 10.97541 1.000 31.35783 88 ARG A O 1
ATOM 716 N N . LEU A 1 89 ? 4.68534 8.98406 12.40990 1.000 24.67772 89 LEU A N 1
ATOM 717 C CA . LEU A 1 89 ? 4.16949 7.92268 13.27750 1.000 26.14088 89 LEU A CA 1
ATOM 718 C C . LEU A 1 89 ? 3.02704 7.17338 12.60824 1.000 26.85511 89 LEU A C 1
ATOM 719 O O . LEU A 1 89 ? 2.93769 5.93863 12.70091 1.000 30.81029 89 LEU A O 1
ATOM 724 N N . ALA A 1 90 ? 2.09554 7.91521 12.00236 1.000 28.88891 90 ALA A N 1
ATOM 725 C CA . ALA A 1 90 ? 0.94242 7.27803 11.37355 1.000 32.20699 90 ALA A CA 1
ATOM 726 C C . ALA A 1 90 ? 1.36778 6.32383 10.26274 1.000 31.44256 90 ALA A C 1
ATOM 727 O O . ALA A 1 90 ? 0.79365 5.24494 10.10150 1.000 27.47738 90 ALA A O 1
ATOM 729 N N . TYR A 1 91 ? 2.34006 6.72346 9.44589 1.000 28.86749 91 TYR A N 1
ATOM 730 C CA . TYR A 1 91 ? 2.82452 5.82464 8.40040 1.000 32.09641 91 TYR A CA 1
ATOM 731 C C . TYR A 1 91 ? 3.56805 4.61453 8.95776 1.000 33.06683 91 TYR A C 1
ATOM 732 O O . TYR A 1 91 ? 3.50684 3.51977 8.36039 1.000 29.64533 91 TYR A O 1
ATOM 741 N N . LEU A 1 92 ? 4.28653 4.77359 10.07326 1.000 29.12062 92 LEU A N 1
ATOM 742 C CA . LEU A 1 92 ? 4.82848 3.57712 10.73978 1.000 31.70518 92 LEU A CA 1
ATOM 743 C C . LEU A 1 92 ? 3.71788 2.63607 11.14876 1.000 26.24046 92 LEU A C 1
ATOM 744 O O . LEU A 1 92 ? 3.83377 1.39718 11.00546 1.000 28.71005 92 LEU A O 1
ATOM 749 N N . LEU A 1 93 ? 2.65502 3.18175 11.73576 1.000 26.27664 93 LEU A N 1
ATOM 750 C CA . LEU A 1 93 ? 1.56702 2.29143 12.12797 1.000 24.99977 93 LEU A CA 1
ATOM 751 C C . LEU A 1 93 ? 0.94657 1.65149 10.91535 1.000 29.47062 93 LEU A C 1
ATOM 752 O O . LEU A 1 93 ? 0.53867 0.48049 10.96685 1.000 24.21993 93 LEU A O 1
ATOM 757 N N . LEU A 1 94 ? 0.84223 2.40258 9.81267 1.000 27.00973 94 LEU A N 1
ATOM 758 C CA . LEU A 1 94 ? 0.32344 1.79886 8.57741 1.000 28.75570 94 LEU A CA 1
ATOM 759 C C . LEU A 1 94 ? 1.26371 0.73463 8.03930 1.000 25.97193 94 LEU A C 1
ATOM 760 O O . LEU A 1 94 ? 0.83235 -0.30950 7.56370 1.000 30.25350 94 LEU A O 1
ATOM 765 N N . LYS A 1 95 ? 2.56247 0.99238 8.08379 1.000 29.51904 95 LYS A N 1
ATOM 766 C CA . LYS A 1 95 ? 3.52149 0.01090 7.60768 1.000 32.13903 95 LYS A CA 1
ATOM 767 C C . LYS A 1 95 ? 3.40535 -1.28689 8.39556 1.000 35.67545 95 LYS A C 1
ATOM 768 O O . LYS A 1 95 ? 3.36589 -2.36888 7.80682 1.000 28.56926 95 LYS A O 1
ATOM 774 N N . VAL A 1 96 ? 3.35022 -1.19955 9.73196 1.000 30.85630 96 VAL A N 1
ATOM 775 C CA . VAL A 1 96 ? 3.18428 -2.38973 10.56927 1.000 28.59717 96 VAL A CA 1
ATOM 776 C C . VAL A 1 96 ? 1.89798 -3.10055 10.19576 1.000 29.45999 96 VAL A C 1
ATOM 777 O O . VAL A 1 96 ? 1.87810 -4.32201 10.02664 1.000 29.65352 96 VAL A O 1
ATOM 781 N N . SER A 1 97 ? 0.81068 -2.32978 10.05375 1.000 28.26301 97 SER A N 1
ATOM 782 C CA . SER A 1 97 ? -0.48211 -2.94268 9.74708 1.000 25.67102 97 SER A CA 1
ATOM 783 C C . SER A 1 97 ? -0.46386 -3.65719 8.40429 1.000 28.28431 97 SER A C 1
ATOM 784 O O . SER A 1 97 ? -1.04962 -4.73554 8.26615 1.000 26.79783 97 SER A O 1
ATOM 787 N N . ILE A 1 98 ? 0.19239 -3.07373 7.39709 1.000 26.97863 98 ILE A N 1
ATOM 788 C CA . ILE A 1 98 ? 0.31600 -3.74611 6.10742 1.000 26.73589 98 ILE A CA 1
ATOM 789 C C . ILE A 1 98 ? 1.09941 -5.03607 6.26135 1.000 31.57054 98 ILE A C 1
ATOM 790 O O . ILE A 1 98 ? 0.68904 -6.10084 5.78008 1.000 32.57698 98 ILE A O 1
ATOM 795 N N . GLU A 1 99 ? 2.25714 -4.95402 6.93516 1.000 28.27207 99 GLU A N 1
ATOM 796 C CA . GLU A 1 99 ? 3.11123 -6.13436 7.02913 1.000 31.15978 99 GLU A CA 1
ATOM 797 C C . GLU A 1 99 ? 2.44974 -7.23452 7.85641 1.000 33.24845 99 GLU A C 1
ATOM 798 O O . GLU A 1 99 ? 2.65757 -8.42644 7.57435 1.000 30.07889 99 GLU A O 1
ATOM 804 N N . LEU A 1 100 ? 1.62696 -6.87193 8.84914 1.000 31.54607 100 LEU A N 1
ATOM 805 C CA . LEU A 1 100 ? 0.90797 -7.92296 9.58766 1.000 32.61717 100 LEU A CA 1
ATOM 806 C C . LEU A 1 100 ? -0.14582 -8.57652 8.71200 1.000 31.45717 100 LEU A C 1
ATOM 807 O O . LEU A 1 100 ? -0.31841 -9.80286 8.74484 1.000 28.92166 100 LEU A O 1
ATOM 812 N N . THR A 1 101 ? -0.87546 -7.77958 7.94065 1.000 30.44656 101 THR A N 1
ATOM 813 C CA . THR A 1 101 ? -1.88401 -8.37363 7.06972 1.000 31.40808 101 THR A CA 1
ATOM 814 C C . THR A 1 101 ? -1.21852 -9.21901 5.99200 1.000 30.79178 101 THR A C 1
ATOM 815 O O . THR A 1 101 ? -1.73280 -10.28074 5.61538 1.000 29.29196 101 THR A O 1
ATOM 819 N N . LYS A 1 102 ? -0.04440 -8.78433 5.52943 1.000 31.69875 102 LYS A N 1
ATOM 820 C CA . LYS A 1 102 ? 0.68999 -9.55448 4.53375 1.000 32.32021 102 LYS A CA 1
ATOM 821 C C . LYS A 1 102 ? 1.07282 -10.91431 5.08785 1.000 38.36695 102 LYS A C 1
ATOM 822 O O . LYS A 1 102 ? 0.96667 -11.92819 4.38520 1.000 37.28468 102 LYS A O 1
ATOM 828 N N . ILE A 1 103 ? 1.50372 -10.95551 6.35977 1.000 32.52899 103 ILE A N 1
ATOM 829 C CA . ILE A 1 103 ? 1.87902 -12.20817 6.99103 1.000 32.22030 103 ILE A CA 1
ATOM 830 C C . ILE A 1 103 ? 0.66985 -13.12089 7.07142 1.000 33.88238 103 ILE A C 1
ATOM 831 O O . ILE A 1 103 ? 0.75553 -14.31558 6.77432 1.000 34.38459 103 ILE A O 1
ATOM 836 N N . ALA A 1 104 ? -0.49030 -12.56982 7.43691 1.000 33.27009 104 ALA A N 1
ATOM 837 C CA . ALA A 1 104 ? -1.67842 -13.41341 7.47223 1.000 36.28400 104 ALA A CA 1
ATOM 838 C C . ALA A 1 104 ? -2.08396 -13.85162 6.07307 1.000 36.30397 104 ALA A C 1
ATOM 839 O O . ALA A 1 104 ? -2.38949 -15.02656 5.85969 1.000 35.63189 104 ALA A O 1
ATOM 841 N N . ALA A 1 105 ? -2.09240 -12.91729 5.10405 1.000 31.15434 105 ALA A N 1
ATOM 842 C CA . ALA A 1 105 ? -2.46483 -13.26587 3.73549 1.000 33.05042 105 ALA A CA 1
ATOM 843 C C . ALA A 1 105 ? -1.57285 -14.37192 3.17938 1.000 36.41479 105 ALA A C 1
ATOM 844 O O . ALA A 1 105 ? -2.05389 -15.24675 2.45803 1.000 39.31105 105 ALA A O 1
ATOM 846 N N . GLU A 1 106 ? -0.27675 -14.34308 3.51457 1.000 30.65734 106 GLU A N 1
ATOM 847 C CA . GLU A 1 106 ? 0.67273 -15.35312 3.04341 1.000 36.46641 106 GLU A CA 1
ATOM 848 C C . GLU A 1 106 ? 0.36429 -16.72001 3.62170 1.000 44.90249 106 GLU A C 1
ATOM 849 O O . GLU A 1 106 ? 0.50814 -17.75106 2.93644 1.000 41.04021 106 GLU A O 1
ATOM 855 N N . LYS A 1 107 ? -0.01086 -16.76603 4.90120 1.000 37.26930 107 LYS A N 1
ATOM 856 C CA . LYS A 1 107 ? -0.30190 -18.07004 5.50746 1.000 35.88975 107 LYS A CA 1
ATOM 857 C C . LYS A 1 107 ? -1.57039 -18.65845 4.91757 1.000 45.60757 107 LYS A C 1
ATOM 858 O O . LYS A 1 107 ? -1.64609 -19.86336 4.66461 1.000 49.83557 107 LYS A O 1
ATOM 864 N N . LEU A 1 108 ? -2.57407 -17.81691 4.67667 1.000 43.06304 108 LEU A N 1
ATOM 865 C CA . LEU A 1 108 ? -3.81125 -18.27259 4.06811 1.000 39.25972 108 LEU A CA 1
ATOM 866 C C . LEU A 1 108 ? -3.67164 -18.50052 2.56079 1.000 48.30882 108 LEU A C 1
ATOM 867 O O . LEU A 1 108 ? -4.60387 -19.02812 1.94144 1.000 47.62385 108 LEU A O 1
ATOM 872 N N . GLY A 1 109 ? -2.53800 -18.11658 1.95998 1.000 39.71921 109 GLY A N 1
ATOM 873 C CA . GLY A 1 109 ? -2.29523 -18.32533 0.55240 1.000 43.64675 109 GLY A CA 1
ATOM 874 C C . GLY A 1 109 ? -2.99008 -17.35041 -0.36091 1.000 42.39278 109 GLY A C 1
ATOM 875 O O . GLY A 1 109 ? -3.13700 -17.62109 -1.55572 1.000 46.67654 109 GLY A O 1
ATOM 876 N N . ASP A 1 110 ? -3.40433 -16.20828 0.15521 1.000 41.85950 110 ASP A N 1
ATOM 877 C CA . ASP A 1 110 ? -4.18329 -15.23898 -0.60220 1.000 42.09957 110 ASP A CA 1
ATOM 878 C C . ASP A 1 110 ? -3.21437 -14.41196 -1.43235 1.000 48.14086 110 ASP A C 1
ATOM 879 O O . ASP A 1 110 ? -2.77390 -13.33524 -1.01677 1.000 46.49551 110 ASP A O 1
ATOM 884 N N . LYS A 1 111 ? -2.90385 -14.91725 -2.63605 1.000 45.13807 111 LYS A N 1
ATOM 885 C CA . LYS A 1 111 ? -1.79979 -14.38172 -3.42947 1.000 45.13403 111 LYS A CA 1
ATOM 886 C C . LYS A 1 111 ? -2.09921 -12.99107 -3.95439 1.000 49.11474 111 LYS A C 1
ATOM 887 O O . LYS A 1 111 ? -1.18584 -12.16443 -4.05969 1.000 48.97730 111 LYS A O 1
ATOM 893 N N . GLU A 1 112 ? -3.35955 -12.70282 -4.28461 1.000 50.86955 112 GLU A N 1
ATOM 894 C CA . GLU A 1 112 ? -3.67925 -11.37948 -4.82609 1.000 58.61619 112 GLU A CA 1
ATOM 895 C C . GLU A 1 112 ? -3.63189 -10.31166 -3.74122 1.000 49.49550 112 GLU A C 1
ATOM 896 O O . GLU A 1 112 ? -3.17267 -9.18537 -3.98366 1.000 41.57757 112 GLU A O 1
ATOM 902 N N . LEU A 1 113 ? -4.08620 -10.64351 -2.52870 1.000 41.53482 113 LEU A N 1
ATOM 903 C CA . LEU A 1 113 ? -3.93892 -9.69520 -1.43194 1.000 37.35897 113 LEU A CA 1
ATOM 904 C C . LEU A 1 113 ? -2.46750 -9.45866 -1.12261 1.000 36.50129 113 LEU A C 1
ATOM 905 O O . LEU A 1 113 ? -2.04096 -8.31110 -0.92748 1.000 37.33811 113 LEU A O 1
ATOM 910 N N . VAL A 1 114 ? -1.65942 -10.52131 -1.11719 1.000 38.97290 114 VAL A N 1
ATOM 911 C CA . VAL A 1 114 ? -0.23654 -10.32109 -0.86467 1.000 35.95978 114 VAL A CA 1
ATOM 912 C C . VAL A 1 114 ? 0.36855 -9.39791 -1.91872 1.000 31.47010 114 VAL A C 1
ATOM 913 O O . VAL A 1 114 ? 1.23220 -8.57319 -1.61005 1.000 32.70275 114 VAL A O 1
ATOM 917 N N . GLU A 1 115 ? -0.04078 -9.55252 -3.17621 1.000 36.35736 115 GLU A N 1
ATOM 918 C CA . GLU A 1 115 ? 0.46640 -8.68533 -4.24283 1.000 34.56091 115 GLU A CA 1
ATOM 919 C C . GLU A 1 115 ? 0.11761 -7.22666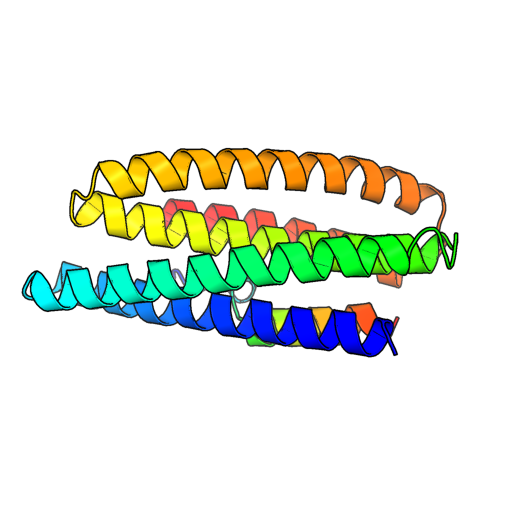 -3.97477 1.000 35.65751 115 GLU A C 1
ATOM 920 O O . GLU A 1 115 ? 0.99007 -6.34396 -4.00508 1.000 31.43141 115 GLU A O 1
ATOM 926 N N . GLU A 1 116 ? -1.15342 -6.96234 -3.69049 1.000 34.14045 116 GLU A N 1
ATOM 927 C CA . GLU A 1 116 ? -1.58695 -5.60886 -3.38680 1.000 38.58673 116 GLU A CA 1
ATOM 928 C C . GLU A 1 116 ? -0.87909 -5.04858 -2.14800 1.000 37.45755 116 GLU A C 1
ATOM 929 O O . GLU A 1 116 ? -0.47815 -3.88193 -2.14069 1.000 39.88888 116 GLU A O 1
ATOM 935 N N . LEU A 1 117 ? -0.68032 -5.87218 -1.11294 1.000 36.08231 117 LEU A N 1
ATOM 936 C CA . LEU A 1 117 ? -0.00790 -5.38264 0.08889 1.000 36.98764 117 LEU A CA 1
ATOM 937 C C . LEU A 1 117 ? 1.46339 -5.11474 -0.18187 1.000 39.31898 117 LEU A C 1
ATOM 938 O O . LEU A 1 117 ? 2.04774 -4.21859 0.43718 1.000 33.23885 117 LEU A O 1
ATOM 943 N N . GLU A 1 118 ? 2.08198 -5.89121 -1.07900 1.000 34.73156 118 GLU A N 1
ATOM 944 C CA . GLU A 1 118 ? 3.42517 -5.55282 -1.54044 1.000 37.36713 118 GLU A CA 1
ATOM 945 C C . GLU A 1 118 ? 3.48213 -4.13990 -2.09829 1.000 39.47416 118 GLU A C 1
ATOM 946 O O . GLU A 1 118 ? 4.43368 -3.39412 -1.83705 1.000 37.38470 118 GLU A O 1
ATOM 952 N N . LYS A 1 119 ? 2.51602 -3.78249 -2.94774 1.000 30.71726 119 LYS A N 1
ATOM 953 C CA . LYS A 1 119 ? 2.48902 -2.42149 -3.45268 1.000 38.75142 119 LYS A CA 1
ATOM 954 C C . LYS A 1 119 ? 2.30381 -1.42837 -2.30367 1.000 41.26218 119 LYS A C 1
ATOM 955 O O . LYS A 1 119 ? 2.98381 -0.39808 -2.24964 1.000 32.99791 119 LYS A O 1
ATOM 961 N N . GLU A 1 120 ? 1.41098 -1.72623 -1.36162 1.000 34.07249 120 GLU A N 1
ATOM 962 C CA . GLU A 1 120 ? 1.16148 -0.72759 -0.32571 1.000 40.62127 120 GLU A CA 1
ATOM 963 C C . GLU A 1 120 ? 2.39218 -0.54789 0.55064 1.000 39.61641 120 GLU A C 1
ATOM 964 O O . GLU A 1 120 ? 2.66921 0.56124 1.00511 1.000 35.23008 120 GLU A O 1
ATOM 970 N N . SER A 1 121 ? 3.16395 -1.61744 0.78093 1.000 33.19803 121 SER A N 1
ATOM 971 C CA . SER A 1 121 ? 4.28104 -1.47574 1.70869 1.000 34.97815 121 SER A CA 1
ATOM 972 C C . SER A 1 121 ? 5.44009 -0.73384 1.07051 1.000 30.88600 121 SER A C 1
ATOM 973 O O . SER A 1 121 ? 6.16653 -0.00395 1.76675 1.000 36.86141 121 SER A O 1
ATOM 976 N N . LYS A 1 122 ? 5.63626 -0.89674 -0.23648 1.000 30.98081 122 LYS A N 1
ATOM 977 C CA . LYS A 1 122 ? 6.65345 -0.09638 -0.89072 1.000 40.26636 122 LYS A CA 1
ATOM 978 C C . LYS A 1 122 ? 6.20962 1.35916 -0.95829 1.000 35.57484 122 LYS A C 1
ATOM 979 O O . LYS A 1 122 ? 7.03159 2.27488 -0.85125 1.000 35.80686 122 LYS A O 1
ATOM 985 N N . GLU A 1 123 ? 4.91515 1.59508 -1.15817 1.000 33.70790 123 GLU A N 1
ATOM 986 C CA . GLU A 1 123 ? 4.46771 2.98178 -1.20392 1.000 38.08956 123 GLU A CA 1
ATOM 987 C C . GLU A 1 123 ? 4.65400 3.65048 0.15823 1.000 35.81931 123 GLU A C 1
ATOM 988 O O . GLU A 1 123 ? 5.04504 4.82494 0.23387 1.000 39.18661 123 GLU A O 1
ATOM 994 N N . VAL A 1 124 ? 4.35140 2.93065 1.24762 1.000 30.42915 124 VAL A N 1
ATOM 995 C CA . VAL A 1 124 ? 4.51579 3.52578 2.57673 1.000 32.79170 124 VAL A CA 1
ATOM 996 C C . VAL A 1 124 ? 5.99949 3.68566 2.90521 1.000 33.29452 124 VAL A C 1
ATOM 997 O O . VAL A 1 124 ? 6.42506 4.72446 3.44208 1.000 29.62579 124 VAL A O 1
ATOM 1001 N N . GLU A 1 125 ? 6.82189 2.69844 2.54011 1.000 31.39938 125 GLU A N 1
ATOM 1002 C CA . GLU A 1 125 ? 8.26115 2.86608 2.68754 1.000 28.43056 125 GLU A CA 1
ATOM 1003 C C . GLU A 1 125 ? 8.71698 4.13324 1.98256 1.000 31.21597 125 GLU A C 1
ATOM 1004 O O . GLU A 1 125 ? 9.46591 4.92857 2.54961 1.000 40.65358 125 GLU A O 1
ATOM 1010 N N . LYS A 1 126 ? 8.22422 4.36773 0.77320 1.000 33.81396 126 LYS A N 1
ATOM 1011 C CA . LYS A 1 126 ? 8.67169 5.54188 0.02956 1.000 36.42727 126 LYS A CA 1
ATOM 1012 C C . LYS A 1 126 ? 8.22894 6.80927 0.73929 1.000 39.47603 126 LYS A C 1
ATOM 1013 O O . LYS A 1 126 ? 9.01185 7.75017 0.89943 1.000 35.50472 126 LYS A O 1
ATOM 1019 N N . LYS A 1 127 ? 6.98688 6.82971 1.20391 1.000 33.46204 127 LYS A N 1
ATOM 1020 C CA . LYS A 1 127 ? 6.50834 7.98926 1.93880 1.000 36.93284 127 LYS A CA 1
ATOM 1021 C C . LYS A 1 127 ? 7.26295 8.14923 3.25467 1.000 39.03708 127 LYS A C 1
ATOM 1022 O O . LYS A 1 127 ? 7.59474 9.25786 3.64530 1.000 37.72712 127 LYS A O 1
ATOM 1028 N N . ILE A 1 128 ? 7.58600 7.05891 3.94029 1.000 36.55795 128 ILE A N 1
ATOM 1029 C CA . ILE A 1 128 ? 8.37069 7.20916 5.16496 1.000 38.36883 128 ILE A CA 1
ATOM 1030 C C . ILE A 1 128 ? 9.72835 7.85216 4.86441 1.000 34.25813 128 ILE A C 1
ATOM 1031 O O . ILE A 1 128 ? 10.21557 8.68626 5.63543 1.000 35.99884 128 ILE A O 1
ATOM 1036 N N . LYS A 1 129 ? 10.37114 7.46414 3.75647 1.000 41.72209 129 LYS A N 1
ATOM 1037 C CA . LYS A 1 129 ? 11.70719 7.98873 3.46295 1.000 38.26330 129 LYS A CA 1
ATOM 1038 C C . LYS A 1 129 ? 11.64795 9.45776 3.08744 1.000 43.65280 129 LYS A C 1
ATOM 1039 O O . LYS A 1 129 ? 12.56367 10.21110 3.41451 1.000 40.81533 129 LYS A O 1
ATOM 1045 N N . GLU A 1 130 ? 10.59114 9.86541 2.37757 1.000 38.77959 130 GLU A N 1
ATOM 1046 C CA . GLU A 1 130 ? 10.36551 11.27871 2.10028 1.000 46.37485 130 GLU A CA 1
ATOM 1047 C C . GLU A 1 130 ? 10.19925 12.05934 3.39426 1.000 44.84950 130 GLU A C 1
ATOM 1048 O O . GLU A 1 130 ? 10.71357 13.17755 3.53340 1.000 43.88170 130 GLU A O 1
ATOM 1054 N N . LEU A 1 131 ? 9.45477 11.49795 4.34033 1.000 39.25582 131 LEU A N 1
ATOM 1055 C CA . LEU A 1 131 ? 9.21063 12.21325 5.58274 1.000 44.77034 131 LEU A CA 1
ATOM 1056 C C . LEU A 1 131 ? 10.48518 12.32335 6.38837 1.000 40.75519 131 LEU A C 1
ATOM 1057 O O . LEU A 1 131 ? 10.77240 13.38029 6.95101 1.000 38.06890 131 LEU A O 1
ATOM 1062 N N . GLU A 1 132 ? 11.25638 11.23749 6.45071 1.000 36.84134 132 GLU A N 1
ATOM 1063 C CA . GLU A 1 132 ? 12.54925 11.27927 7.11956 1.000 40.57145 132 GLU A CA 1
ATOM 1064 C C . GLU A 1 132 ? 13.41620 12.39625 6.56713 1.000 40.76039 132 GLU A C 1
ATOM 1065 O O . GLU A 1 132 ? 14.09592 13.09268 7.33274 1.000 45.15412 132 GLU A O 1
ATOM 1071 N N . GLU A 1 133 ? 13.39844 12.58663 5.24619 1.000 35.22884 133 GLU A N 1
ATOM 1072 C CA . GLU A 1 133 ? 14.21995 13.63729 4.64301 1.000 36.28272 133 GLU A CA 1
ATOM 1073 C C . GLU A 1 133 ? 13.77475 15.02102 5.11064 1.000 47.03111 133 GLU A C 1
ATOM 1074 O O . GLU A 1 133 ? 14.60121 15.82970 5.52238 1.000 40.95691 133 GLU A O 1
ATOM 1076 N N . ARG A 1 134 ? 12.46989 15.31371 5.03741 1.000 43.19267 134 ARG A N 1
ATOM 1077 C CA . ARG A 1 134 ? 11.96462 16.59102 5.53836 1.000 47.36505 134 ARG A CA 1
ATOM 1078 C C . ARG A 1 134 ? 12.22642 16.75975 7.03490 1.000 41.58751 134 ARG A C 1
ATOM 1079 O O . ARG A 1 134 ? 12.60692 17.84730 7.48445 1.000 38.19635 134 ARG A O 1
ATOM 1087 N N . ILE A 1 135 ? 12.00315 15.70007 7.83193 1.000 35.71090 135 ILE A N 1
ATOM 1088 C CA . ILE A 1 135 ? 12.14915 15.80355 9.28819 1.000 42.04246 135 ILE A CA 1
ATOM 1089 C C . ILE A 1 135 ? 13.59419 16.10126 9.66858 1.000 49.22869 135 ILE A C 1
ATOM 1090 O O . ILE A 1 135 ? 13.86613 16.93886 10.54868 1.000 42.38191 135 ILE A O 1
ATOM 1095 N N . LYS A 1 136 ? 14.54188 15.41266 9.01677 1.000 40.87977 136 LYS A N 1
ATOM 1096 C CA . LYS A 1 136 ? 15.95708 15.65498 9.27500 1.000 50.73336 136 LYS A CA 1
ATOM 1097 C C . LYS A 1 136 ? 16.33152 17.10025 8.95404 1.000 48.32471 136 LYS A C 1
ATOM 1098 O O . LYS A 1 136 ? 17.15621 17.70437 9.64824 1.000 53.62137 136 LYS A O 1
ATOM 1104 N N . LYS A 1 137 ? 15.71973 17.67503 7.91797 1.000 44.62653 137 LYS A N 1
ATOM 1105 C CA . LYS A 1 137 ? 15.99047 19.07263 7.59335 1.000 45.77052 137 LYS A CA 1
ATOM 1106 C C . LYS A 1 137 ? 15.49124 20.00251 8.69292 1.000 55.10430 137 LYS A C 1
ATOM 1107 O O . LYS A 1 137 ? 16.15953 20.98732 9.03759 1.000 56.90795 137 LYS A O 1
ATOM 1113 N N . LEU A 1 138 ? 14.32325 19.71151 9.25895 1.000 44.90020 138 LEU A N 1
ATOM 1114 C CA . LEU A 1 138 ? 13.77502 20.60143 10.26715 1.000 50.42244 138 LEU A CA 1
ATOM 1115 C C . LEU A 1 138 ? 14.49641 20.47024 11.59708 1.000 49.36090 138 LEU A C 1
ATOM 1116 O O . LEU A 1 138 ? 14.45818 21.40848 12.40177 1.000 47.56452 138 LEU A O 1
ATOM 1121 N N . LEU A 1 139 ? 15.14931 19.33172 11.84560 1.000 44.38112 139 LEU A N 1
ATOM 1122 C CA . LEU A 1 139 ? 15.85697 19.14835 13.10608 1.000 49.01979 139 LEU A CA 1
ATOM 1123 C C . LEU A 1 139 ? 16.94511 20.19649 13.27234 1.000 57.59311 139 LEU A C 1
ATOM 1124 O O . LEU A 1 139 ? 17.18395 20.68737 14.38217 1.000 60.44890 139 LEU A O 1
ATOM 1129 N N . GLU A 1 140 ? 17.62480 20.53318 12.17383 1.000 62.56854 140 GLU A N 1
ATOM 1130 C CA . GLU A 1 140 ? 18.58941 21.62838 12.17668 1.000 61.51274 140 GLU A CA 1
ATOM 1131 C C . GLU A 1 140 ? 17.91258 22.95698 12.51252 1.000 63.10813 140 GLU A C 1
ATOM 1132 O O . GLU A 1 140 ? 18.47308 23.78907 13.23508 1.000 66.19440 140 GLU A O 1
ATOM 1138 N N . GLU A 1 141 ? 16.68780 23.14898 12.02609 1.000 59.94422 141 GLU A N 1
ATOM 1139 C CA . GLU A 1 141 ? 16.01764 24.43690 12.01503 1.000 62.14129 141 GLU A CA 1
ATOM 1140 C C . GLU A 1 141 ? 15.24432 24.73982 13.29244 1.000 66.67156 141 GLU A C 1
ATOM 1141 O O . GLU A 1 141 ? 14.94573 25.91385 13.54811 1.000 68.29408 141 GLU A O 1
ATOM 1147 N N . VAL A 1 142 ? 14.93408 23.73584 14.10814 1.000 58.92148 142 VAL A N 1
ATOM 1148 C CA . VAL A 1 142 ? 14.18350 23.93941 15.34418 1.000 69.35446 142 VAL A CA 1
ATOM 1149 C C . VAL A 1 142 ? 15.12391 23.75637 16.53061 1.000 72.72824 142 VAL A C 1
ATOM 1150 O O . VAL A 1 142 ? 16.12314 23.03068 16.45782 1.000 70.84421 142 VAL A O 1
ATOM 1154 N N . ASP A 1 143 ? 14.81191 24.44044 17.62878 1.000 79.67139 143 ASP A N 1
ATOM 1155 C CA . ASP A 1 143 ? 15.64318 24.39659 18.82627 1.000 87.79743 143 ASP A CA 1
ATOM 1156 C C . ASP A 1 143 ? 14.84958 23.88154 20.01805 1.000 90.88259 143 ASP A C 1
ATOM 1157 O O . ASP A 1 143 ? 15.00353 24.35214 21.14977 1.000 94.58473 143 ASP A O 1
ATOM 1162 N N . ASP A 1 144 ? 13.99014 22.89748 19.76809 1.000 87.26015 144 ASP A N 1
ATOM 1163 C CA . ASP A 1 144 ? 13.20161 22.24626 20.80701 1.000 86.37405 144 ASP A CA 1
ATOM 1164 C C . ASP A 1 144 ? 13.67591 20.80076 20.91509 1.000 75.37620 144 ASP A C 1
ATOM 1165 O O . ASP A 1 144 ? 13.34448 19.96192 20.06587 1.000 72.87129 144 ASP A O 1
ATOM 1170 N N . GLU A 1 145 ? 14.45901 20.51746 21.95662 1.000 60.85375 145 GLU A N 1
ATOM 1171 C CA . GLU A 1 145 ? 14.96731 19.16671 22.16752 1.000 71.53673 145 GLU A CA 1
ATOM 1172 C C . GLU A 1 145 ? 13.87402 18.16782 22.51936 1.000 57.40025 145 GLU A C 1
ATOM 1173 O O . GLU A 1 145 ? 14.10056 16.96752 22.38000 1.000 54.82435 145 GLU A O 1
ATOM 1179 N N . GLU A 1 146 ? 12.72694 18.62610 23.03105 1.000 61.69780 146 GLU A N 1
ATOM 1180 C CA . GLU A 1 146 ? 11.57642 17.73981 23.17328 1.000 54.45403 146 GLU A CA 1
ATOM 1181 C C . GLU A 1 146 ? 11.19888 17.12184 21.83493 1.000 45.02795 146 GLU A C 1
ATOM 1182 O O . GLU A 1 146 ? 10.88229 15.92897 21.76026 1.000 47.48073 146 GLU A O 1
ATOM 1188 N N . LEU A 1 147 ? 11.19074 17.92838 20.76955 1.000 41.12886 147 LEU A N 1
ATOM 1189 C CA . LEU A 1 147 ? 10.89266 17.39230 19.44174 1.000 48.71379 147 LEU A CA 1
ATOM 1190 C C . LEU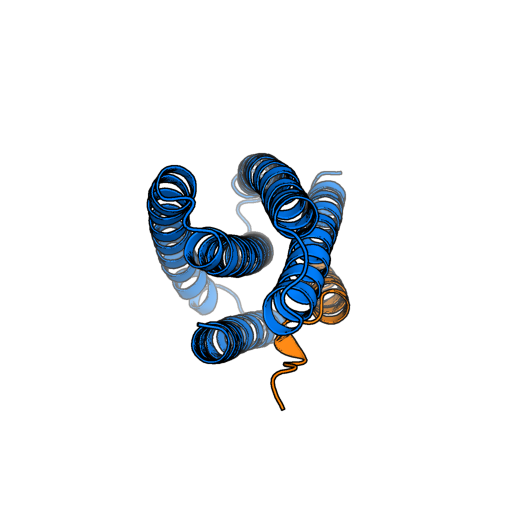 A 1 147 ? 12.00907 16.48115 18.93827 1.000 53.26956 147 LEU A C 1
ATOM 1191 O O . LEU A 1 147 ? 11.73462 15.47196 18.27916 1.000 45.56140 147 LEU A O 1
ATOM 1196 N N . LYS A 1 148 ? 13.26252 16.81182 19.25633 1.000 54.34441 148 LYS A N 1
ATOM 1197 C CA . LYS A 1 148 ? 14.38068 15.93612 18.92329 1.000 52.56302 148 LYS A CA 1
ATOM 1198 C C . LYS A 1 148 ? 14.26161 14.59288 19.64575 1.000 46.29411 148 LYS A C 1
ATOM 1199 O O . LYS A 1 148 ? 14.52336 13.53970 19.05581 1.000 48.27293 148 LYS A O 1
ATOM 1205 N N . GLU A 1 149 ? 13.86061 14.60533 20.92160 1.000 45.87206 149 GLU A N 1
ATOM 1206 C CA . GLU A 1 149 ? 13.59897 13.34404 21.61432 1.000 50.82965 149 GLU A CA 1
ATOM 1207 C C . GLU A 1 149 ? 12.44022 12.60213 20.96545 1.000 40.82043 149 GLU A C 1
ATOM 1208 O O . GLU A 1 149 ? 12.48429 11.37462 20.82588 1.000 42.61694 149 GLU A O 1
ATOM 1214 N N . ALA A 1 150 ? 11.40376 13.33388 20.54087 1.000 41.32305 150 ALA A N 1
ATOM 1215 C CA . ALA A 1 150 ? 10.27536 12.70213 19.85779 1.000 44.23097 150 ALA A CA 1
ATOM 1216 C C . ALA A 1 150 ? 10.71098 12.04294 18.55587 1.000 45.08680 150 ALA A C 1
ATOM 1217 O O . ALA A 1 150 ? 10.21099 10.97134 18.19949 1.000 45.81906 150 ALA A O 1
ATOM 1219 N N . TYR A 1 151 ? 11.64568 12.65840 17.82991 1.000 47.15075 151 TYR A N 1
ATOM 1220 C CA . TYR A 1 151 ? 12.14001 12.01314 16.61653 1.000 49.52130 151 TYR A CA 1
ATOM 1221 C C . TYR A 1 151 ? 12.92329 10.75036 16.96231 1.000 40.39279 151 TYR A C 1
ATOM 1222 O O . TYR A 1 151 ? 12.73587 9.69773 16.34413 1.000 42.11411 151 TYR A O 1
ATOM 1231 N N . LYS A 1 152 ? 13.80913 10.83957 17.95435 1.000 44.50000 152 LYS A N 1
ATOM 1232 C CA . LYS A 1 152 ? 14.53371 9.65185 18.41095 1.000 44.19146 152 LYS A CA 1
ATOM 1233 C C . LYS A 1 152 ? 13.57934 8.53537 18.84690 1.000 47.41197 152 LYS A C 1
ATOM 1234 O O . LYS A 1 152 ? 13.84345 7.35810 18.58584 1.000 43.32974 152 LYS A O 1
ATOM 1240 N N . GLU A 1 153 ? 12.45700 8.88340 19.48175 1.000 42.15417 153 GLU A N 1
ATOM 1241 C CA . GLU A 1 153 ? 11.50114 7.86689 19.90605 1.000 38.62971 153 GLU A CA 1
ATOM 1242 C C . GLU A 1 153 ? 10.85454 7.15353 18.7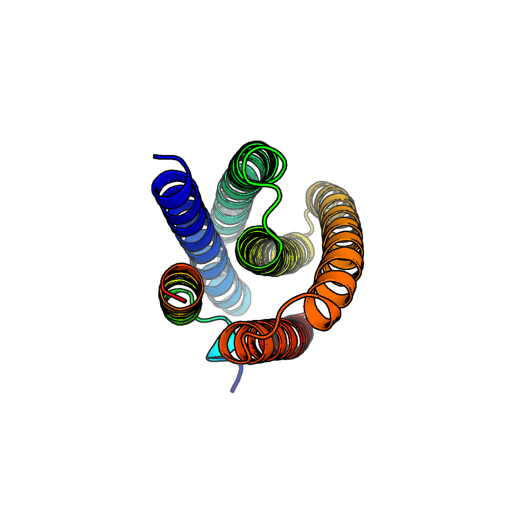2135 1.000 41.31771 153 GLU A C 1
ATOM 1243 O O . GLU A 1 153 ? 10.72670 5.92543 18.72991 1.000 47.82305 153 GLU A O 1
ATOM 1249 N N . VAL A 1 154 ? 10.40241 7.89362 17.70863 1.000 43.83883 154 VAL A N 1
ATOM 1250 C CA . VAL A 1 154 ? 9.74229 7.20516 16.60319 1.000 42.41194 154 VAL A CA 1
ATOM 1251 C C . VAL A 1 154 ? 10.75361 6.39167 15.83457 1.000 37.88756 154 VAL A C 1
ATOM 1252 O O . VAL A 1 154 ? 10.40203 5.38371 15.22479 1.000 39.24775 154 VAL A O 1
ATOM 1256 N N . GLU A 1 155 ? 12.00720 6.85108 15.79679 1.000 41.20375 155 GLU A N 1
ATOM 1257 C CA . GLU A 1 155 ? 13.07098 6.05976 15.19584 1.000 45.50202 155 GLU A CA 1
ATOM 1258 C C . GLU A 1 155 ? 13.23018 4.74293 15.93454 1.000 38.09351 155 GLU A C 1
ATOM 1259 O O . GLU A 1 155 ? 13.30098 3.67569 15.32183 1.000 41.18289 155 GLU A O 1
ATOM 1265 N N . GLU A 1 156 ? 13.27950 4.80071 17.25811 1.000 42.59341 156 GLU A N 1
ATOM 1266 C CA . GLU A 1 156 ? 13.38566 3.55813 18.00409 1.000 40.63946 156 GLU A CA 1
ATOM 1267 C C . GLU A 1 156 ? 12.09866 2.73967 17.88184 1.000 46.54621 156 GLU A C 1
ATOM 1268 O O . GLU A 1 156 ? 12.14989 1.50618 17.90951 1.000 46.92799 156 GLU A O 1
ATOM 1274 N N . MET A 1 157 ? 10.94888 3.38903 17.67104 1.000 39.52248 157 MET A N 1
ATOM 1275 C CA . MET A 1 157 ? 9.73156 2.61816 17.41862 1.000 44.22732 157 MET A CA 1
ATOM 1276 C C . MET A 1 157 ? 9.84127 1.80625 16.13477 1.000 38.79253 157 MET A C 1
ATOM 1277 O O . MET A 1 157 ? 9.46040 0.63461 16.09393 1.000 41.77315 157 MET A O 1
ATOM 1282 N N . GLU A 1 158 ? 10.32014 2.42668 15.05883 1.000 41.71289 158 GLU A N 1
ATOM 1283 C CA . GLU A 1 158 ? 10.36165 1.70228 13.79574 1.000 42.39720 158 GLU A CA 1
ATOM 1284 C C . GLU A 1 158 ? 11.36524 0.55577 13.84343 1.000 45.83706 158 GLU A C 1
ATOM 1285 O O . GLU A 1 158 ? 11.11227 -0.52327 13.29441 1.000 48.71784 158 GLU A O 1
ATOM 1291 N N . LYS A 1 159 ? 12.51881 0.78247 14.47655 1.000 41.11225 159 LYS A N 1
ATOM 1292 C CA . LYS A 1 159 ? 13.48573 -0.29252 14.64897 1.000 43.70038 159 LYS A CA 1
ATOM 1293 C C . LYS A 1 159 ? 12.86958 -1.46864 15.41309 1.000 46.62190 159 LYS A C 1
ATOM 1294 O O . LYS A 1 159 ? 12.97707 -2.62205 14.98302 1.000 44.76875 159 LYS A O 1
ATOM 1300 N N . GLU A 1 160 ? 12.17779 -1.19364 16.52400 1.000 45.80538 160 GLU A N 1
ATOM 1301 C CA . GLU A 1 160 ? 11.55077 -2.27925 17.27609 1.000 45.38103 160 GLU A CA 1
ATOM 1302 C C . GLU A 1 160 ? 10.41786 -2.92076 16.48780 1.000 46.70305 160 GLU A C 1
ATOM 1303 O O . GLU A 1 160 ? 10.22299 -4.14498 16.53797 1.000 40.88511 160 GLU A O 1
ATOM 1309 N N . ALA A 1 161 ? 9.64029 -2.10744 15.78343 1.000 41.47827 161 ALA A N 1
ATOM 1310 C CA . ALA A 1 161 ? 8.57296 -2.65172 14.96083 1.000 48.28457 161 ALA A CA 1
ATOM 1311 C C . ALA A 1 161 ? 9.12949 -3.57740 13.88439 1.000 47.64872 161 ALA A C 1
ATOM 1312 O O . ALA A 1 161 ? 8.55403 -4.63507 13.61146 1.000 42.69244 161 ALA A O 1
ATOM 1314 N N . GLU A 1 162 ? 10.24979 -3.20054 13.25956 1.000 42.02769 162 GLU A N 1
ATOM 1315 C CA . GLU A 1 162 ? 10.84480 -4.09080 12.26121 1.000 49.73921 162 GLU A CA 1
ATOM 1316 C C . GLU A 1 162 ? 11.31490 -5.39145 12.89743 1.000 49.33594 162 GLU A C 1
ATOM 1317 O O . GLU A 1 162 ? 11.12932 -6.47894 12.32949 1.000 40.54469 162 GLU A O 1
ATOM 1323 N N . LYS A 1 163 ? 11.94879 -5.28760 14.06816 1.000 41.32972 163 LYS A N 1
ATOM 1324 C CA . LYS A 1 163 ? 12.36540 -6.47659 14.79307 1.000 48.83084 163 LYS A CA 1
ATOM 1325 C C . LYS A 1 163 ? 11.16334 -7.32848 15.13947 1.000 52.69888 163 LYS A C 1
ATOM 1326 O O . LYS A 1 163 ? 11.21914 -8.55696 15.05812 1.000 46.68818 163 LYS A O 1
ATOM 1332 N N . PHE A 1 164 ? 10.04689 -6.68976 15.47822 1.000 48.21021 164 PHE A N 1
ATOM 1333 C CA . PHE A 1 164 ? 8.85012 -7.46002 15.78246 1.000 49.77950 164 PHE A CA 1
ATOM 1334 C C . PHE A 1 164 ? 8.31775 -8.15849 14.53506 1.000 45.89599 164 PHE A C 1
ATOM 1335 O O . PHE A 1 164 ? 7.97056 -9.34930 14.57227 1.000 48.89777 164 PHE A O 1
ATOM 1343 N N . LEU A 1 165 ? 8.27841 -7.44002 13.41275 1.000 48.81787 165 LEU A N 1
ATOM 1344 C CA . LEU A 1 165 ? 7.75779 -8.01084 12.17576 1.000 42.03786 165 LEU A CA 1
ATOM 1345 C C . LEU A 1 165 ? 8.57061 -9.21286 11.71758 1.000 47.56469 165 LEU A C 1
ATOM 1346 O O . LEU A 1 165 ? 8.01006 -10.16515 11.17713 1.000 52.21307 165 LEU A O 1
ATOM 1351 N N . GLU A 1 166 ? 9.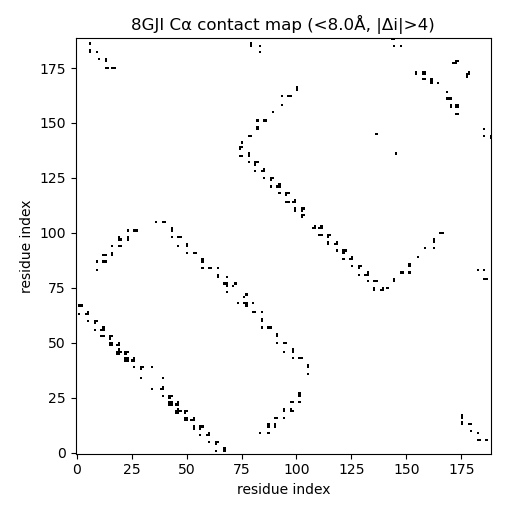89127 -9.17452 11.89766 1.000 41.78859 166 GLU A N 1
ATOM 1352 C CA . GLU A 1 166 ? 10.72518 -10.30153 11.50767 1.000 51.10566 166 GLU A CA 1
ATOM 1353 C C . GLU A 1 166 ? 10.43557 -11.51013 12.37742 1.000 54.88050 166 GLU A C 1
ATOM 1354 O O . GLU A 1 166 ? 10.46213 -12.64309 11.89675 1.000 54.30335 166 GLU A O 1
ATOM 1360 N N . LYS A 1 167 ? 10.15852 -11.28768 13.66307 1.000 53.90684 167 LYS A N 1
ATOM 1361 C CA . LYS A 1 167 ? 9.79419 -12.39776 14.52854 1.000 49.11256 167 LYS A CA 1
ATOM 1362 C C . LYS A 1 167 ? 8.44979 -13.00250 14.15025 1.000 63.36607 167 LYS A C 1
ATOM 1363 O O . LYS A 1 167 ? 8.23159 -14.18792 14.41768 1.000 65.39672 167 LYS A O 1
ATOM 1369 N N . MET A 1 168 ? 7.54550 -12.23563 13.52479 1.000 60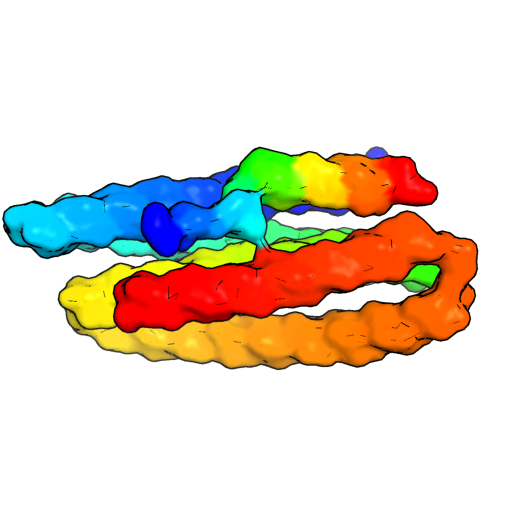.87050 168 MET A N 1
ATOM 1370 C CA . MET A 1 168 ? 6.25774 -12.82095 13.15235 1.000 57.87271 168 MET A CA 1
ATOM 1371 C C . MET A 1 168 ? 6.37858 -13.68695 11.90386 1.000 60.28777 168 MET A C 1
ATOM 1372 O O . MET A 1 168 ? 5.88314 -14.82089 11.87389 1.000 68.03644 168 MET A O 1
ATOM 1377 N N . ARG A 1 169 ? 7.02790 -13.17820 10.86470 1.000 61.54173 169 ARG A N 1
ATOM 1378 C CA . ARG A 1 169 ? 7.21762 -13.97488 9.65706 1.000 71.93377 169 ARG A CA 1
ATOM 1379 C C . ARG A 1 169 ? 8.48513 -14.82383 9.76895 1.000 74.13347 169 ARG A C 1
ATOM 1380 O O . ARG A 1 169 ? 8.78384 -15.36792 10.83600 1.000 70.89605 169 ARG A O 1
ATOM 1388 N N . SER B 2 8 ? 7.64763 -12.49952 25.06424 1.000 69.08216 179 SER B N 1
ATOM 1389 C CA . SER B 2 8 ? 8.88121 -12.76872 24.32738 1.000 78.96203 179 SER B CA 1
ATOM 1390 C C . SER B 2 8 ? 8.83229 -12.04416 22.98882 1.000 70.56401 179 SER B C 1
ATOM 1391 O O . SER B 2 8 ? 9.85229 -11.55943 22.49196 1.000 70.90575 179 SER B O 1
ATOM 1394 N N . ASP B 2 9 ? 7.63164 -11.98576 22.41111 1.000 71.15141 180 ASP B N 1
ATOM 1395 C CA . ASP B 2 9 ? 7.39188 -11.24798 21.18042 1.000 74.62469 180 ASP B CA 1
ATOM 1396 C C . ASP B 2 9 ? 6.83628 -9.85552 21.42891 1.000 75.45915 180 ASP B C 1
ATOM 1397 O O . ASP B 2 9 ? 7.07993 -8.95706 20.61807 1.000 67.21489 180 ASP B O 1
ATOM 1402 N N . TYR B 2 10 ? 6.10411 -9.65732 22.52704 1.000 64.40683 181 TYR B N 1
ATOM 1403 C CA . TYR B 2 10 ? 5.46882 -8.37005 22.77276 1.000 51.99091 181 TYR B CA 1
ATOM 1404 C C . TYR B 2 10 ? 6.51934 -7.26862 22.81950 1.000 52.25883 181 TYR B C 1
ATOM 1405 O O . TYR B 2 10 ? 7.57288 -7.42312 23.44612 1.000 48.01582 181 TYR B O 1
ATOM 1414 N N . SER B 2 11 ? 6.23390 -6.16619 22.12526 1.000 44.35734 182 SER B N 1
ATOM 1415 C CA . SER B 2 11 ? 7.04868 -4.95987 22.16607 1.000 41.11197 182 SER B CA 1
ATOM 1416 C C . SER B 2 11 ? 6.18423 -3.82921 22.69935 1.000 40.65138 182 SER B C 1
ATOM 1417 O O . SER B 2 11 ? 5.10667 -3.56147 22.15528 1.000 40.05018 182 SER B O 1
ATOM 1420 N N . LYS B 2 12 ? 6.65497 -3.17218 23.76476 1.000 44.30714 183 LYS B N 1
ATOM 1421 C CA . LYS B 2 12 ? 5.95266 -1.99722 24.27206 1.000 42.55522 183 LYS B CA 1
ATOM 1422 C C . LYS B 2 12 ? 5.78263 -0.95573 23.18049 1.000 43.52140 183 LYS B C 1
ATOM 1423 O O . LYS B 2 12 ? 4.83031 -0.16628 23.20757 1.000 45.42620 183 LYS B O 1
ATOM 1429 N N . TYR B 2 13 ? 6.68323 -0.95822 22.20132 1.000 43.53321 184 TYR B N 1
ATOM 1430 C CA . TYR B 2 13 ? 6.67175 0.06207 21.16184 1.000 47.50593 184 TYR B CA 1
ATOM 1431 C C . TYR B 2 13 ? 5.52126 -0.11283 20.17763 1.000 39.79148 184 TYR B C 1
ATOM 1432 O O . TYR B 2 13 ? 5.11164 0.86677 19.54913 1.000 52.65464 184 TYR B O 1
ATOM 1441 N N . LEU B 2 14 ? 4.99069 -1.31933 20.04350 1.000 37.55019 185 LEU B N 1
ATOM 1442 C CA . LEU B 2 14 ? 3.83398 -1.59133 19.20192 1.000 39.86701 185 LEU B CA 1
ATOM 1443 C C . LEU B 2 14 ? 2.52598 -1.30830 19.91989 1.000 36.03701 185 LEU B C 1
ATOM 1444 O O . LEU B 2 14 ? 1.46451 -1.42710 19.29978 1.000 34.17868 185 LEU B O 1
ATOM 1449 N N . ASP B 2 15 ? 2.58235 -0.98878 21.21273 1.000 34.03835 186 ASP B N 1
ATOM 1450 C CA . ASP B 2 15 ? 1.37970 -0.78656 22.00818 1.000 33.44211 186 ASP B CA 1
ATOM 1451 C C . ASP B 2 15 ? 0.58686 0.41349 21.48276 1.000 39.87142 186 ASP B C 1
ATOM 1452 O O . ASP B 2 15 ? 1.13479 1.50093 21.31030 1.000 32.23552 186 ASP B O 1
ATOM 1457 N N . SER B 2 16 ? -0.71884 0.23834 21.28943 1.000 31.13178 187 SER B N 1
ATOM 1458 C CA . SER B 2 16 ? -1.48888 1.34672 20.74531 1.000 33.88455 187 SER B CA 1
ATOM 1459 C C . SER B 2 16 ? -1.69808 2.45066 21.78723 1.000 32.02548 187 SER B C 1
ATOM 1460 O O . SER B 2 16 ? -1.86304 3.61772 21.42776 1.000 31.74436 187 SER B O 1
ATOM 1463 N N . ARG B 2 17 ? -1.70891 2.10240 23.07151 1.000 33.07822 188 ARG B N 1
ATOM 1464 C CA . ARG B 2 17 ? -1.78224 3.12692 24.11108 1.000 36.85777 188 ARG B CA 1
ATOM 1465 C C . ARG B 2 17 ? -0.51094 3.95209 24.15036 1.000 38.49264 188 ARG B C 1
ATOM 1466 O O . ARG B 2 17 ? -0.55175 5.18072 24.32400 1.000 35.33824 188 ARG B O 1
ATOM 1474 N N . ARG B 2 18 ? 0.62992 3.29943 23.95598 1.000 34.96234 189 ARG B N 1
ATOM 1475 C CA . ARG B 2 18 ? 1.87404 4.03723 23.85185 1.000 33.07684 189 ARG B CA 1
ATOM 1476 C C . ARG B 2 18 ? 1.82505 5.03570 22.69885 1.000 35.96541 189 ARG B C 1
ATOM 1477 O O . ARG B 2 18 ? 2.26084 6.18026 22.84481 1.000 35.94491 189 ARG B O 1
ATOM 1485 N N . ALA B 2 19 ? 1.31720 4.60243 21.53513 1.000 29.23315 190 ALA B N 1
ATOM 1486 C CA . ALA B 2 19 ? 1.17445 5.49255 20.39517 1.000 34.69984 190 ALA B CA 1
ATOM 1487 C C . ALA B 2 19 ? 0.26406 6.66183 20.72815 1.000 27.79568 190 ALA B C 1
ATOM 1488 O O . ALA B 2 19 ? 0.53069 7.78297 20.30493 1.000 28.14271 190 ALA B O 1
ATOM 1490 N N . GLN B 2 20 ? -0.86241 6.38949 21.40030 1.000 26.94132 191 GLN B N 1
ATOM 1491 C CA . GLN B 2 20 ? -1.72631 7.46838 21.86316 1.000 31.04958 191 GLN B CA 1
ATOM 1492 C C . GLN B 2 20 ? -0.96840 8.41577 22.77930 1.000 31.36010 191 GLN B C 1
ATOM 1493 O O . GLN B 2 20 ? -1.13436 9.62683 22.69035 1.000 31.61923 191 GLN B O 1
ATOM 1499 N N . ASP B 2 21 ? -0.21173 7.87315 23.73150 1.000 30.61016 192 ASP B N 1
ATOM 1500 C CA . ASP B 2 21 ? 0.51977 8.73291 24.66705 1.000 30.83121 192 ASP B CA 1
ATOM 1501 C C . ASP B 2 21 ? 1.62270 9.47148 23.94537 1.000 31.34062 192 ASP B C 1
ATOM 1502 O O . ASP B 2 21 ? 1.98575 10.59559 24.31502 1.000 33.45586 192 ASP B O 1
ATOM 1507 N N . PHE B 2 22 ? 2.22792 8.82270 22.96294 1.000 27.18837 193 PHE B N 1
ATOM 1508 C CA . PHE B 2 22 ? 3.23785 9.52633 22.19227 1.000 30.08023 193 PHE B CA 1
ATOM 1509 C C . PHE B 2 22 ? 2.61531 10.66910 21.39604 1.000 30.17185 193 PHE B C 1
ATOM 1510 O O . PHE B 2 22 ? 3.17545 11.77527 21.34067 1.000 29.78235 193 PHE B O 1
ATOM 1518 N N . VAL B 2 23 ? 1.45498 10.44699 20.77226 1.000 28.80509 194 VAL B N 1
ATOM 1519 C CA . VAL B 2 23 ? 0.80062 11.56379 20.05969 1.000 28.99791 194 VAL B CA 1
ATOM 1520 C C . VAL B 2 23 ? 0.47448 12.69900 21.03293 1.000 34.59533 194 VAL B C 1
ATOM 1521 O O . VAL B 2 23 ? 0.68109 13.90156 20.75387 1.000 32.96426 194 VAL B O 1
ATOM 1525 N N . GLN B 2 24 ? -0.05080 12.32410 22.19104 1.000 31.45232 195 GLN B N 1
ATOM 1526 C CA . GLN B 2 24 ? -0.50433 13.30550 23.15447 1.000 34.53012 195 GLN B CA 1
ATOM 1527 C C . GLN B 2 24 ? 0.67974 14.10027 23.67986 1.000 35.19751 195 GLN B C 1
ATOM 1528 O O . GLN B 2 24 ? 0.60868 15.32434 23.81169 1.000 34.01997 195 GLN B O 1
ATOM 1534 N N . TRP B 2 25 ? 1.80341 13.41951 23.90876 1.000 32.98651 196 TRP B N 1
ATOM 1535 C CA . TRP B 2 25 ? 3.05131 14.10077 24.22203 1.000 36.57824 196 TRP B CA 1
ATOM 1536 C C . TRP B 2 25 ? 3.47431 15.00788 23.07552 1.000 30.38308 196 TRP B C 1
ATOM 1537 O O . TRP B 2 25 ? 3.71227 16.19896 23.27208 1.000 31.13536 196 TRP B O 1
ATOM 1548 N N . LEU B 2 26 ? 3.60324 14.44927 21.86280 1.000 32.94938 197 LEU B N 1
ATOM 1549 C CA . LEU B 2 26 ? 4.08598 15.23521 20.73173 1.000 35.25596 197 LEU B CA 1
ATOM 1550 C C . LEU B 2 26 ? 3.20110 16.44947 20.48121 1.000 33.18853 197 LEU B C 1
ATOM 1551 O O . LEU B 2 26 ? 3.69722 17.55575 20.23215 1.000 36.23598 197 LEU B O 1
ATOM 1556 N N . MET B 2 27 ? 1.88534 16.25920 20.56472 1.000 36.11034 198 MET B N 1
ATOM 1557 C CA . MET B 2 27 ? 0.93841 17.34903 20.32991 1.000 37.18204 198 MET B CA 1
ATOM 1558 C C . MET B 2 27 ? 1.04478 18.43202 21.38221 1.000 39.88889 198 MET B C 1
ATOM 1559 O O . MET B 2 27 ? 0.81710 19.59647 21.06820 1.000 34.83681 198 MET B O 1
ATOM 1564 N N . ASN B 2 28 ? 1.35943 18.07759 22.62884 1.000 34.99084 199 ASN B N 1
ATOM 1565 C CA . ASN B 2 28 ? 1.44019 19.05749 23.69965 1.000 43.01849 199 ASN B CA 1
ATOM 1566 C C . ASN B 2 28 ? 2.83276 19.64210 23.86727 1.000 35.49603 199 ASN B C 1
ATOM 1567 O O . ASN B 2 28 ? 3.11434 20.19956 24.92315 1.000 43.69045 199 ASN B O 1
ATOM 1572 N N . THR B 2 29 ? 3.72164 19.49130 22.88753 1.000 33.15625 200 THR B N 1
ATOM 1573 C CA . THR B 2 29 ? 5.06162 20.08406 23.00916 1.000 41.36689 200 THR B CA 1
ATOM 1574 C C . THR B 2 29 ? 5.11369 21.59415 22.59519 1.000 52.09040 200 THR B C 1
ATOM 1575 O O . THR B 2 29 ? 5.96323 22.38358 23.04697 1.000 46.52354 200 THR B O 1
#

Sequence (189 aa):
GSMEKLAEIMQEIIEAYQEVKDAFFKFIKAVHEGAPEEELKKYLEKMKEALEKMKELLERLEKEAKKVIEENKDKKLELKVLLMLRLAYLLLKVSIELTKIAAEKLGDKELVEELEKESKEVEKKIKELEERIKKLLEEVDDEELKEAYKEVEEMEKEAEKFLEKMRSDYSKYLDSRRAQDFVQWLMNT

B-factor: mean 45.18, std 14.18, range [20.01, 105.61]

Organism: Mesocricetus auratus (NCBI:txid10036)

Foldseek 3Di:
DLVVVLVVLLVLLVVLLVQLVVLLVVLVVCVVVVHDVVSLVVSLVSLVVSLVVLVVSLVVLVVSLVVVPVVVVDLVSNLVSLLSSLLSLLSSLLSLLSSLLSCVVSVVVVSVVVSVVVNVVSVVVNVVSVVSNVVSVVVDDDVVSVVSVVVVVVVSVVSVVVSVVSD/DPDDPVPDVVVVVVVCVVVVVD

Nearest PDB structures (foldseek):
  8gji-assembly1_A  TM=1.006E+00  e=2.555E-18  synthetic construct
  8gjg-assembly1_A  TM=9.153E-01  e=2.035E-05  synthetic construct
  8w20-assembly1_A  TM=5.321E-01  e=1.029E+00  Streptomyces coelicolor A3(2)
  5lg4-assembly1_A  TM=3.917E-01  e=1.741E+00  Saccharomyces cerevisiae S288C

InterPro domains:
  IPR000532 Glucagon/GIP/secretin/VIP [PF00123] (52-80)
  IPR000532 Glucagon/GIP/secretin/VIP [PF00123] (97-124)
  IPR000532 Glucagon/GIP/secretin/VIP [PR00275] (53-63)
  IPR000532 Glucagon/GIP/secretin/VIP [PR00275] (64-75)
  IPR000532 Glucagon/GIP/secretin/VIP [PS00260] (53-75)
  IPR000532 Glucagon/GIP/secretin/VIP [PS00260] (146-168)
  IPR000532 Glucagon/GIP/secretin/VIP [SM00070] (53-79)
  IPR000532 Glucagon/GIP/secretin/VIP [SM00070] (98-124)
  IPR000532 Glucagon/GIP/secretin/VIP [SM00070] (146-172)
  IPR015550 Glucagon [PTHR11418] (1-180)